Protein AF-A0A3L8PUT0-F1 (afdb_monomer_lite)

Sequence (321 aa):
MKLLPPVIPIFDKPEYILEGNPVVNQYITNVSLSSVEDASLLLEHAADWLCEEKHCENNYKAYRSEITTFFHWCFDIAKLSPIQMTRKDMAKYINYCQNPPEALIGYFNVAQFTGKDELRQPNPNWRPFIGKKANGSPIPYTLSDNALKTKIAILSAFYNYLITEEYCERNVAQIWLNHSRFGKNKSYKMESSDEKLPIFTELQWSYVISTVQKLANENPNIYQRHQFLIQLLYSCYLRISEVSARAGYSPVMGQFRQNQQTGIWLFYIPKSKGGKKRSVTVSKSLLNALKSYRKFLKLRISVIPDSGFGIIRTVVIPDFS

InterPro domains:
  IPR002104 Integrase, catalytic domain [PS51898] (196-321)
  IPR010998 Integrase/recombinase, N-terminal [G3DSA:1.10.150.130] (26-180)
  IPR011010 DNA breaking-rejoining enzyme, catalytic core [SSF56349] (46-298)
  IPR013762 Integrase-like, catalytic domain superfamily [G3DSA:1.10.443.10] (202-306)

Secondary structure (DSSP, 8-state):
-PPPPSS------GGGTTT--HHHHHHHHHHHHHT-TTHHHHHHHHHHHHHHGGG-HHHHHHHHHHHHHHHHIIIIII---GGG--HHHHHHHHHHHHS--GGGEESS---SEESSGGG-EE-TT--SEE--EETTEE------HHHHHHHHHHHHHHHHHHHHTTS-S--HHHHHHHHSTTGGGGS----------S---HHHHHHHHHHHHHHHHH-HHHHHHHHHHHHHHHHHT--GGGSS-BTTB--BGGGEEE-TTT--EEEEES--GGG--EEEE--HHHHHHHHHHHHHTT----SS--TT-BS----------

Organism: NCBI:txid2338552

Radius of gyration: 24.94 Å; chains: 1; bounding box: 59×53×62 Å

Structure (mmCIF, N/CA/C/O backbone):
data_AF-A0A3L8PUT0-F1
#
_entry.id   AF-A0A3L8PUT0-F1
#
loop_
_atom_site.group_PDB
_atom_site.id
_atom_site.type_symbol
_atom_site.label_atom_id
_atom_site.label_alt_id
_atom_site.label_comp_id
_atom_site.label_asym_id
_atom_site.label_entity_id
_atom_site.label_seq_id
_atom_site.pdbx_PDB_ins_code
_atom_site.Cartn_x
_atom_site.Cartn_y
_atom_site.Cartn_z
_atom_site.occupancy
_atom_site.B_iso_or_equiv
_atom_site.auth_seq_id
_atom_site.auth_comp_id
_atom_site.auth_asym_id
_atom_site.auth_atom_id
_atom_site.pdbx_PDB_model_num
ATOM 1 N N . MET A 1 1 ? -18.846 -26.049 6.482 1.00 48.84 1 MET A N 1
ATOM 2 C CA . MET A 1 1 ? -18.765 -24.576 6.612 1.00 48.84 1 MET A CA 1
ATOM 3 C C . MET A 1 1 ? -17.621 -24.077 5.747 1.00 48.84 1 MET A C 1
ATOM 5 O O . MET A 1 1 ? -16.546 -24.656 5.831 1.00 48.84 1 MET A O 1
ATOM 9 N N . LYS A 1 2 ? -17.833 -23.063 4.896 1.00 59.41 2 LYS A N 1
ATOM 10 C CA . LYS A 1 2 ? -16.712 -22.390 4.218 1.00 59.41 2 LYS A CA 1
ATOM 11 C C . LYS A 1 2 ? -15.876 -21.686 5.294 1.00 59.41 2 LYS A C 1
ATOM 13 O O . LYS A 1 2 ? -16.437 -20.948 6.097 1.00 59.41 2 LYS A O 1
ATOM 18 N N . LEU A 1 3 ? -14.577 -21.972 5.350 1.00 83.69 3 LEU A N 1
ATOM 19 C CA . LEU A 1 3 ? -13.669 -21.370 6.328 1.00 83.69 3 LEU A CA 1
ATOM 20 C C . LEU A 1 3 ? -13.505 -19.881 5.986 1.00 83.69 3 LEU A C 1
ATOM 22 O O . LEU A 1 3 ? -13.119 -19.569 4.866 1.00 83.69 3 LEU A O 1
ATOM 26 N N . LEU A 1 4 ? -13.814 -18.965 6.901 1.00 88.75 4 LEU A N 1
ATOM 27 C CA . LEU A 1 4 ? -13.535 -17.541 6.694 1.00 88.75 4 LEU A CA 1
ATOM 28 C C . LEU A 1 4 ? -12.074 -17.227 7.062 1.00 88.75 4 LEU A C 1
ATOM 30 O O . LEU A 1 4 ? -11.490 -17.930 7.892 1.00 88.75 4 LEU A O 1
ATOM 34 N N . PRO A 1 5 ? -11.453 -16.202 6.449 1.00 92.88 5 PRO A N 1
ATOM 35 C CA . PRO A 1 5 ? -10.147 -15.727 6.891 1.00 92.88 5 PRO A CA 1
ATOM 36 C C . PRO A 1 5 ? -10.207 -15.153 8.314 1.00 92.88 5 PRO A C 1
ATOM 38 O O . PRO A 1 5 ? -11.274 -14.733 8.759 1.00 92.88 5 PRO A O 1
ATOM 41 N N . PRO A 1 6 ? -9.060 -15.054 9.013 1.00 92.81 6 PRO A N 1
ATOM 42 C CA . PRO A 1 6 ? -9.006 -14.443 10.342 1.00 92.81 6 PRO A CA 1
ATOM 43 C C . PRO A 1 6 ? -9.317 -12.940 10.327 1.00 92.81 6 PRO A C 1
ATOM 45 O O . PRO A 1 6 ? -9.605 -12.368 11.371 1.00 92.81 6 PRO A O 1
ATOM 48 N N . VAL A 1 7 ? -9.251 -12.305 9.152 1.00 94.31 7 VAL A N 1
ATOM 49 C CA . VAL A 1 7 ? -9.692 -10.928 8.911 1.00 94.31 7 VAL A CA 1
ATOM 50 C C . VAL A 1 7 ? -10.530 -10.921 7.652 1.00 94.31 7 VAL A C 1
ATOM 52 O O . VAL A 1 7 ? -10.067 -11.388 6.607 1.00 94.31 7 VAL A O 1
ATOM 55 N N . ILE A 1 8 ? -11.740 -10.375 7.743 1.00 95.25 8 ILE A N 1
ATOM 56 C CA . ILE A 1 8 ? -12.606 -10.208 6.582 1.00 95.25 8 ILE A CA 1
ATOM 57 C C . ILE A 1 8 ? -12.002 -9.119 5.679 1.00 95.25 8 ILE A C 1
ATOM 59 O O . ILE A 1 8 ? -11.818 -7.986 6.123 1.00 95.25 8 ILE A O 1
ATOM 63 N N . PRO A 1 9 ? -11.640 -9.434 4.423 1.00 95.25 9 PRO A N 1
ATOM 64 C CA . PRO A 1 9 ? -11.271 -8.416 3.455 1.00 95.25 9 PRO A CA 1
ATOM 65 C C . PRO A 1 9 ? -12.495 -7.560 3.130 1.00 95.25 9 PRO A C 1
ATOM 67 O O . PRO A 1 9 ? -13.600 -8.087 3.042 1.00 95.25 9 PRO A O 1
ATOM 70 N N . ILE A 1 10 ? -12.295 -6.260 2.928 1.00 94.50 10 ILE A N 1
ATOM 71 C CA . ILE A 1 10 ? -13.407 -5.306 2.857 1.00 94.50 10 ILE A CA 1
ATOM 72 C C . ILE A 1 10 ? -13.699 -4.885 1.411 1.00 94.50 10 ILE A C 1
ATOM 74 O O . ILE A 1 10 ? -14.813 -5.060 0.933 1.00 94.50 10 ILE A O 1
ATOM 78 N N . PHE A 1 11 ? -12.698 -4.400 0.671 1.00 94.94 11 PHE A N 1
ATOM 79 C CA . PHE A 1 11 ? -12.909 -3.883 -0.690 1.00 94.94 11 PHE A CA 1
ATOM 80 C C . PHE A 1 11 ? -12.411 -4.859 -1.753 1.00 94.94 11 PHE A C 1
ATOM 82 O O . PHE A 1 11 ? -11.296 -5.378 -1.653 1.00 94.94 11 PHE A O 1
ATOM 89 N N . ASP A 1 12 ? -13.201 -5.087 -2.801 1.00 92.44 12 ASP A N 1
ATOM 90 C CA . ASP A 1 12 ? -12.865 -6.010 -3.888 1.00 92.44 12 ASP A CA 1
ATOM 91 C C . ASP A 1 12 ? -11.963 -5.349 -4.960 1.00 92.44 12 ASP A C 1
ATOM 93 O O . ASP A 1 12 ? -11.285 -4.342 -4.723 1.00 92.44 12 ASP A O 1
ATOM 97 N N . LYS A 1 13 ? -11.809 -5.971 -6.131 1.00 90.69 13 LYS A N 1
ATOM 98 C CA . LYS A 1 13 ? -11.139 -5.389 -7.305 1.00 90.69 13 LYS A CA 1
ATOM 99 C C . LYS A 1 13 ? -11.889 -4.141 -7.796 1.00 90.69 13 LYS A C 1
ATOM 101 O O . LYS A 1 13 ? -13.084 -4.038 -7.542 1.00 90.69 13 LYS A O 1
ATOM 106 N N . PRO A 1 14 ? -11.224 -3.241 -8.548 1.00 90.75 14 PRO A N 1
ATOM 107 C CA . PRO A 1 14 ? -11.855 -2.007 -9.019 1.00 90.75 14 PRO A CA 1
ATOM 108 C C . PRO A 1 14 ? -13.144 -2.230 -9.820 1.00 90.75 14 PRO A C 1
ATOM 110 O O . PRO A 1 14 ? -14.049 -1.411 -9.750 1.00 90.75 14 PRO A O 1
ATOM 113 N N . GLU A 1 15 ? -13.233 -3.341 -10.558 1.00 89.62 15 GLU A N 1
ATOM 114 C CA . GLU A 1 15 ? -14.423 -3.731 -11.331 1.00 89.62 15 GLU A CA 1
ATOM 115 C C . GLU A 1 15 ? -15.660 -3.973 -10.454 1.00 89.62 15 GLU A C 1
ATOM 117 O O . GLU A 1 15 ? -16.775 -3.769 -10.909 1.00 89.62 15 GLU A O 1
ATOM 122 N N . TYR A 1 16 ? -15.455 -4.387 -9.202 1.00 90.25 16 TYR A N 1
ATOM 123 C CA . TYR A 1 16 ? -16.493 -4.918 -8.319 1.00 90.25 16 TYR A CA 1
ATOM 124 C C . TYR A 1 16 ? -16.697 -4.079 -7.056 1.00 90.25 16 TYR A C 1
ATOM 126 O O . TYR A 1 16 ? -17.448 -4.475 -6.169 1.00 90.25 16 TYR A O 1
ATOM 134 N N . ILE A 1 17 ? -15.998 -2.947 -6.929 1.00 90.19 17 ILE A N 1
ATOM 135 C CA . ILE A 1 17 ? -15.985 -2.180 -5.681 1.00 90.19 17 ILE A CA 1
ATOM 136 C C . ILE A 1 17 ? -17.373 -1.642 -5.306 1.00 90.19 17 ILE A C 1
ATOM 138 O O . ILE A 1 17 ? -17.727 -1.683 -4.134 1.00 90.19 17 ILE A O 1
ATOM 142 N N . LEU A 1 18 ? -18.167 -1.221 -6.296 1.00 87.88 18 LEU A N 1
ATOM 143 C CA . LEU A 1 18 ? -19.520 -0.689 -6.089 1.00 87.88 18 LEU A CA 1
ATOM 144 C C . LEU A 1 18 ? -20.602 -1.778 -6.011 1.00 87.88 18 LEU A C 1
ATOM 146 O O . LEU A 1 18 ? -21.681 -1.527 -5.493 1.00 87.88 18 LEU A O 1
ATOM 150 N N . GLU A 1 19 ? -20.331 -2.990 -6.507 1.00 86.62 19 GLU A N 1
ATOM 151 C CA . GLU A 1 19 ? -21.263 -4.124 -6.381 1.00 86.62 19 GLU A CA 1
ATOM 152 C C . GLU A 1 19 ? -21.336 -4.644 -4.938 1.00 86.62 19 GLU A C 1
ATOM 154 O O . GLU A 1 19 ? -22.314 -5.272 -4.533 1.00 86.62 19 GLU A O 1
ATOM 159 N N . GLY A 1 20 ? -20.274 -4.408 -4.163 1.00 81.44 20 GLY A N 1
ATOM 160 C CA . GLY A 1 20 ? -20.110 -4.964 -2.832 1.00 81.44 20 GLY A CA 1
ATOM 161 C C . GLY A 1 20 ? -19.899 -6.481 -2.839 1.00 81.44 20 GLY A C 1
ATOM 162 O O . GLY A 1 20 ? -19.710 -7.140 -3.869 1.00 81.44 20 GLY A O 1
ATOM 163 N N . ASN A 1 21 ? -19.883 -7.054 -1.639 1.00 91.00 21 ASN A N 1
ATOM 164 C CA . ASN A 1 21 ? -19.799 -8.494 -1.443 1.00 91.00 21 ASN A CA 1
ATOM 165 C C . ASN A 1 21 ? -20.777 -8.897 -0.333 1.00 91.00 21 ASN A C 1
ATOM 167 O O . ASN A 1 21 ? -20.654 -8.362 0.767 1.00 91.00 21 ASN A O 1
ATOM 171 N N . PRO A 1 22 ? -21.695 -9.859 -0.547 1.00 90.75 22 PRO A N 1
ATOM 172 C CA . PRO A 1 22 ? -22.709 -10.206 0.452 1.00 90.75 22 PRO A CA 1
ATOM 173 C C . PRO A 1 22 ? -22.136 -10.582 1.826 1.00 90.75 22 PRO A C 1
ATOM 175 O O . PRO A 1 22 ? -22.707 -10.220 2.851 1.00 90.75 22 PRO A O 1
ATOM 178 N N . VAL A 1 23 ? -20.982 -11.261 1.858 1.00 92.50 23 VAL A N 1
ATOM 179 C CA . VAL A 1 23 ? -20.315 -11.651 3.111 1.00 92.50 23 VAL A CA 1
ATOM 180 C C . VAL A 1 23 ? -19.761 -10.425 3.836 1.00 92.50 23 VAL A C 1
ATOM 182 O O . VAL A 1 23 ? -19.874 -10.328 5.056 1.00 92.50 23 VAL A O 1
ATOM 185 N N . VAL A 1 24 ? -19.185 -9.480 3.091 1.00 94.38 24 VAL A N 1
ATOM 186 C CA . VAL A 1 24 ? -18.666 -8.224 3.650 1.00 94.38 24 VAL A CA 1
ATOM 187 C C . VAL A 1 24 ? -19.809 -7.343 4.132 1.00 94.38 24 VAL A C 1
ATOM 189 O O . VAL A 1 24 ? -19.742 -6.842 5.248 1.00 94.38 24 VAL A O 1
ATOM 192 N N . ASN A 1 25 ? -20.874 -7.211 3.342 1.00 93.00 25 ASN A N 1
ATOM 193 C CA . ASN A 1 25 ? -22.042 -6.409 3.693 1.00 93.00 25 ASN A CA 1
ATOM 194 C C . ASN A 1 25 ? -22.668 -6.926 4.992 1.00 93.00 25 ASN A C 1
ATOM 196 O O . ASN A 1 25 ? -22.854 -6.155 5.924 1.00 93.00 25 ASN A O 1
ATOM 200 N N . GLN A 1 26 ? -22.888 -8.242 5.109 1.00 93.44 26 GLN A N 1
ATOM 201 C CA . GLN A 1 26 ? -23.406 -8.843 6.340 1.00 93.44 26 GLN A CA 1
ATOM 202 C C . GLN A 1 26 ? -22.471 -8.613 7.539 1.00 93.44 26 GLN A C 1
ATOM 204 O O . GLN A 1 26 ? -22.935 -8.314 8.639 1.00 93.44 26 GLN A O 1
ATOM 209 N N . TYR A 1 27 ? -21.156 -8.738 7.338 1.00 95.50 27 TYR A N 1
ATOM 210 C CA . TYR A 1 27 ? -20.165 -8.443 8.373 1.00 95.50 27 TYR A CA 1
ATOM 211 C C . TYR A 1 27 ? -20.245 -6.977 8.835 1.00 95.50 27 TYR A C 1
ATOM 213 O O . TYR A 1 27 ? -20.340 -6.730 10.037 1.00 95.50 27 TYR A O 1
ATOM 221 N N . ILE A 1 28 ? -20.283 -6.016 7.909 1.00 95.31 28 ILE A N 1
ATOM 222 C CA . ILE A 1 28 ? -20.342 -4.583 8.227 1.00 95.31 28 ILE A CA 1
ATOM 223 C C . ILE A 1 28 ? -21.673 -4.205 8.882 1.00 95.31 28 ILE A C 1
ATOM 225 O O . ILE A 1 28 ? -21.666 -3.476 9.871 1.00 95.31 28 ILE A O 1
ATOM 229 N N . THR A 1 29 ? -22.800 -4.765 8.431 1.00 92.50 29 THR A N 1
ATOM 230 C CA . THR A 1 29 ? -24.097 -4.585 9.101 1.00 92.50 29 THR A CA 1
ATOM 231 C C . THR A 1 29 ? -24.036 -5.051 10.554 1.00 92.50 29 THR A C 1
ATOM 233 O O . THR A 1 29 ? -24.477 -4.336 11.450 1.00 92.50 29 THR A O 1
ATOM 236 N N . ASN A 1 30 ? -23.425 -6.208 10.826 1.00 94.69 30 ASN A N 1
ATOM 237 C CA . ASN A 1 30 ? -23.261 -6.687 12.198 1.00 94.69 30 ASN A CA 1
ATOM 238 C C . ASN A 1 30 ? -22.362 -5.764 13.035 1.00 94.69 30 ASN A C 1
ATOM 240 O O . ASN A 1 30 ? -22.647 -5.541 14.211 1.00 94.69 30 ASN A O 1
ATOM 244 N N . VAL A 1 31 ? -21.288 -5.215 12.459 1.00 96.31 31 VAL A N 1
ATOM 245 C CA . VAL A 1 31 ? -20.422 -4.235 13.141 1.00 96.31 31 VAL A CA 1
ATOM 246 C C . VAL A 1 31 ? -21.206 -2.967 13.488 1.00 96.31 31 VAL A C 1
ATOM 248 O O . VAL A 1 31 ? -21.138 -2.523 14.637 1.00 96.31 31 VAL A O 1
ATOM 251 N N . SER A 1 32 ? -21.980 -2.444 12.532 1.00 93.06 32 SER A N 1
ATOM 252 C CA . SER A 1 32 ? -22.827 -1.253 12.686 1.00 93.06 32 SER A CA 1
ATOM 253 C C . SER A 1 32 ? -23.870 -1.422 13.786 1.00 93.06 32 SER A C 1
ATOM 255 O O . SER A 1 32 ? -24.007 -0.560 14.646 1.00 93.06 32 SER A O 1
ATOM 257 N N . LEU A 1 33 ? -24.515 -2.588 13.855 1.00 90.00 33 LEU A N 1
ATOM 258 C CA . LEU A 1 33 ? -25.510 -2.876 14.889 1.00 90.00 33 LEU A CA 1
ATOM 259 C C . LEU A 1 33 ? -24.920 -3.108 16.287 1.00 90.00 33 LEU A C 1
ATOM 261 O O . LEU A 1 33 ? -25.643 -2.991 17.273 1.00 90.00 33 LEU A O 1
ATOM 265 N N . SER A 1 34 ? -23.645 -3.496 16.392 1.00 92.69 34 SER A N 1
ATOM 266 C CA . SER A 1 34 ? -23.085 -4.006 17.654 1.00 92.69 34 SER A CA 1
ATOM 267 C C . SER A 1 34 ? -22.033 -3.122 18.309 1.00 92.69 34 SER A C 1
ATOM 269 O O . SER A 1 34 ? -21.873 -3.191 19.526 1.00 92.69 34 SER A O 1
ATOM 271 N N . SER A 1 35 ? -21.257 -2.361 17.535 1.00 93.25 35 SER A N 1
ATOM 272 C CA . SER A 1 35 ? -20.040 -1.736 18.068 1.00 93.25 35 SER A CA 1
ATOM 273 C C . SER A 1 35 ? -19.657 -0.402 17.449 1.00 93.25 35 SER A C 1
ATOM 275 O O . SER A 1 35 ? -19.179 0.463 18.174 1.00 93.25 35 SER A O 1
ATOM 277 N N . VAL A 1 36 ? -19.835 -0.221 16.141 1.00 95.75 36 VAL A N 1
ATOM 278 C CA . VAL A 1 36 ? -19.417 1.001 15.442 1.00 95.75 36 VAL A CA 1
ATOM 279 C C . VAL A 1 36 ? -20.547 1.428 14.520 1.00 95.75 36 VAL A C 1
ATOM 281 O O . VAL A 1 36 ? -20.578 1.017 13.366 1.00 95.75 36 VAL A O 1
ATOM 284 N N . GLU A 1 37 ? -21.487 2.207 15.056 1.00 93.56 37 GLU A N 1
ATOM 285 C CA . GLU A 1 37 ? -22.756 2.595 14.414 1.00 93.56 37 GLU A CA 1
ATOM 286 C C . GLU A 1 37 ? -22.579 3.063 12.963 1.00 93.56 37 GLU A C 1
ATOM 288 O O . GLU A 1 37 ? -23.296 2.630 12.061 1.00 93.56 37 GLU A O 1
ATOM 293 N N . ASP A 1 38 ? -21.543 3.858 12.723 1.00 93.62 38 ASP A N 1
ATOM 294 C CA . ASP A 1 38 ? -21.245 4.508 11.457 1.00 93.62 38 ASP A CA 1
ATOM 295 C C . ASP A 1 38 ? -20.385 3.666 10.490 1.00 93.62 38 ASP A C 1
ATOM 297 O O . ASP A 1 38 ? -19.967 4.155 9.438 1.00 93.62 38 ASP A O 1
ATOM 301 N N . ALA A 1 39 ? -20.129 2.388 10.802 1.00 95.12 39 ALA A N 1
ATOM 302 C CA . ALA A 1 39 ? -19.281 1.506 9.993 1.00 95.12 39 ALA A CA 1
ATOM 303 C C . ALA A 1 39 ? -19.778 1.329 8.549 1.00 95.12 39 ALA A C 1
ATOM 305 O O . ALA A 1 39 ? -18.960 1.258 7.631 1.00 95.12 39 ALA A O 1
ATOM 306 N N . SER A 1 40 ? -21.098 1.272 8.339 1.00 92.75 40 SER A N 1
ATOM 307 C CA . SER A 1 40 ? -21.695 1.143 7.002 1.00 92.75 40 SER A CA 1
ATOM 308 C C . SER A 1 40 ? -21.433 2.384 6.146 1.00 92.75 40 SER A C 1
ATOM 310 O O . SER A 1 40 ? -20.982 2.264 5.014 1.00 92.75 40 SER A O 1
ATOM 312 N N . LEU A 1 41 ? -21.617 3.577 6.711 1.00 92.00 41 LEU A N 1
ATOM 313 C CA . LEU A 1 41 ? -21.405 4.836 5.996 1.00 92.00 41 LEU A CA 1
ATOM 314 C C . LEU A 1 41 ? -19.912 5.102 5.734 1.00 92.00 41 LEU A C 1
ATOM 316 O O . LEU A 1 41 ? -19.518 5.545 4.659 1.00 92.00 41 LEU A O 1
ATOM 320 N N . LEU A 1 42 ? -19.043 4.734 6.679 1.00 95.69 42 LEU A N 1
ATOM 321 C CA . LEU A 1 42 ? -17.591 4.744 6.474 1.00 95.69 42 LEU A CA 1
ATOM 322 C C . LEU A 1 42 ? -17.139 3.813 5.347 1.00 95.69 42 LEU A C 1
ATOM 324 O O . LEU A 1 42 ? -16.170 4.121 4.647 1.00 95.69 42 LEU A O 1
ATOM 328 N N . LEU A 1 43 ? -17.804 2.665 5.193 1.00 94.88 43 LEU A N 1
ATOM 329 C CA . LEU A 1 43 ? -17.545 1.747 4.092 1.00 94.88 43 LEU A CA 1
ATOM 330 C C . LEU A 1 43 ? -17.898 2.387 2.749 1.00 94.88 43 LEU A C 1
ATOM 332 O O . LEU A 1 43 ? -17.093 2.283 1.826 1.00 94.88 43 LEU A O 1
ATOM 336 N N . GLU A 1 44 ? -19.053 3.048 2.657 1.00 93.50 44 GLU A N 1
ATOM 337 C CA . GLU A 1 44 ? -19.504 3.758 1.453 1.00 93.50 44 GLU A CA 1
ATOM 338 C C . GLU A 1 44 ? -18.500 4.842 1.050 1.00 93.50 44 GLU A C 1
ATOM 340 O O . GLU A 1 44 ? -17.933 4.772 -0.039 1.00 93.50 44 GLU A O 1
ATOM 345 N N . HIS A 1 45 ? -18.139 5.735 1.977 1.00 95.69 45 HIS A N 1
ATOM 346 C CA . HIS A 1 45 ? -17.113 6.756 1.742 1.00 95.69 45 HIS A CA 1
ATOM 347 C C . HIS A 1 45 ? -15.775 6.168 1.274 1.00 95.69 45 HIS A C 1
ATOM 349 O O . HIS A 1 45 ? -15.125 6.685 0.366 1.00 95.69 45 HIS A O 1
ATOM 355 N N . ALA A 1 46 ? -15.327 5.072 1.889 1.00 96.75 46 ALA A N 1
ATOM 356 C CA . ALA A 1 46 ? -14.092 4.420 1.476 1.00 96.75 46 ALA A CA 1
ATOM 357 C C . ALA A 1 46 ? -14.205 3.751 0.098 1.00 96.75 46 ALA A C 1
ATOM 359 O O . ALA A 1 46 ? -13.225 3.750 -0.651 1.00 96.75 46 ALA A O 1
ATOM 360 N N . ALA A 1 47 ? -15.364 3.185 -0.244 1.00 95.88 47 ALA A N 1
ATOM 361 C CA . ALA A 1 47 ? -15.614 2.589 -1.550 1.00 95.88 47 ALA A CA 1
ATOM 362 C C . ALA A 1 47 ? -15.621 3.653 -2.655 1.00 95.88 47 ALA A C 1
ATOM 364 O O . ALA A 1 47 ? -14.959 3.458 -3.679 1.00 95.88 47 ALA A O 1
ATOM 365 N N . ASP A 1 48 ? -16.273 4.791 -2.418 1.00 94.12 48 ASP A N 1
ATOM 366 C CA . ASP A 1 48 ? -16.301 5.926 -3.341 1.00 94.12 48 ASP A CA 1
ATOM 367 C C . ASP A 1 48 ? -14.897 6.487 -3.568 1.00 94.12 48 ASP A C 1
ATOM 369 O O . ASP A 1 48 ? -14.428 6.550 -4.708 1.00 94.12 48 ASP A O 1
ATOM 373 N N . TRP A 1 49 ? -14.157 6.756 -2.488 1.00 95.31 49 TRP A N 1
ATOM 374 C CA . TRP A 1 49 ? -12.778 7.238 -2.575 1.00 95.31 49 TRP A CA 1
ATOM 375 C C . TRP A 1 49 ? -11.849 6.270 -3.326 1.00 95.31 49 TRP A C 1
ATOM 377 O O . TRP A 1 49 ? -11.031 6.665 -4.158 1.00 95.31 49 TRP A O 1
ATOM 387 N N . LEU A 1 50 ? -11.972 4.963 -3.078 1.00 95.44 50 LEU A N 1
ATOM 388 C CA . LEU A 1 50 ? -11.196 3.955 -3.802 1.00 95.44 50 LEU A CA 1
ATOM 389 C C . LEU A 1 50 ? -11.619 3.837 -5.276 1.00 95.44 50 LEU A C 1
ATOM 391 O O . LEU A 1 50 ? -10.779 3.517 -6.123 1.00 95.44 50 LEU A O 1
ATOM 395 N N . CYS A 1 51 ? -12.888 4.094 -5.606 1.00 92.88 51 CYS A N 1
ATOM 396 C CA . CYS A 1 51 ? -13.391 4.081 -6.979 1.00 92.88 51 CYS A CA 1
ATOM 397 C C . CYS A 1 51 ? -12.718 5.165 -7.838 1.00 92.88 51 CYS A C 1
ATOM 399 O O . CYS A 1 51 ? -12.398 4.909 -9.004 1.00 92.88 51 CYS A O 1
ATOM 401 N N . GLU A 1 52 ? -12.403 6.330 -7.263 1.00 90.00 52 GLU A N 1
ATOM 402 C CA . GLU A 1 52 ? -11.656 7.403 -7.940 1.00 90.00 52 GLU A CA 1
ATOM 403 C C . GLU A 1 52 ? -10.257 6.944 -8.396 1.00 90.00 52 GLU A C 1
ATOM 405 O O . GLU A 1 52 ? -9.765 7.323 -9.463 1.00 90.00 52 GLU A O 1
ATOM 410 N N . GLU A 1 53 ? -9.635 6.032 -7.645 1.00 88.38 53 GLU A N 1
ATOM 411 C CA . GLU A 1 53 ? -8.287 5.517 -7.907 1.00 88.38 53 GLU A CA 1
ATOM 412 C C . GLU A 1 53 ? -8.262 4.291 -8.838 1.00 88.38 53 GLU A C 1
ATOM 414 O O . GLU A 1 53 ? -7.188 3.748 -9.126 1.00 88.38 53 GLU A O 1
ATOM 419 N N . LYS A 1 54 ? -9.412 3.860 -9.384 1.00 85.75 54 LYS A N 1
ATOM 420 C CA . LYS A 1 54 ? -9.522 2.655 -10.237 1.00 85.75 54 LYS A CA 1
ATOM 421 C C . LYS A 1 54 ? -8.594 2.657 -11.455 1.00 85.75 54 LYS A C 1
ATOM 423 O O . LYS A 1 54 ? -8.202 1.602 -11.951 1.00 85.75 54 LYS A O 1
ATOM 428 N N . HIS A 1 55 ? -8.218 3.840 -11.941 1.00 80.69 55 HIS A N 1
ATOM 429 C CA . HIS A 1 55 ? -7.344 4.007 -13.104 1.00 80.69 55 HIS A CA 1
ATOM 430 C C . HIS A 1 55 ? -5.845 3.921 -12.770 1.00 80.69 55 HIS A C 1
ATOM 432 O O . HIS A 1 55 ? -5.017 3.796 -13.679 1.00 80.69 55 HIS A O 1
ATOM 438 N N . CYS A 1 56 ? -5.479 3.956 -11.486 1.00 85.06 56 CYS A N 1
ATOM 439 C CA . CYS A 1 56 ? -4.112 3.793 -11.013 1.00 85.06 56 CYS A CA 1
ATOM 440 C C . CYS A 1 56 ? -3.995 2.509 -10.183 1.00 85.06 56 CYS A C 1
ATOM 442 O O . CYS A 1 56 ? -4.007 2.529 -8.957 1.00 85.06 56 CYS A O 1
ATOM 444 N N . GLU A 1 57 ? -3.826 1.371 -10.864 1.00 83.81 57 GLU A N 1
ATOM 445 C CA . GLU A 1 57 ? -3.844 0.030 -10.252 1.00 83.81 57 GLU A CA 1
ATOM 446 C C . GLU A 1 57 ? -2.931 -0.109 -9.017 1.00 83.81 57 GLU A C 1
ATOM 448 O O . GLU A 1 57 ? -3.292 -0.759 -8.036 1.00 83.81 57 GLU A O 1
ATOM 453 N N . ASN A 1 58 ? -1.751 0.520 -9.038 1.00 83.50 58 ASN A N 1
ATOM 454 C CA . ASN A 1 58 ? -0.823 0.482 -7.907 1.00 83.50 58 ASN A CA 1
ATOM 455 C C . ASN A 1 58 ? -1.319 1.302 -6.708 1.00 83.50 58 ASN A C 1
ATOM 457 O O . ASN A 1 58 ? -1.168 0.840 -5.577 1.00 83.50 58 ASN A O 1
ATOM 461 N N . ASN A 1 59 ? -1.904 2.483 -6.944 1.00 88.00 59 ASN A N 1
ATOM 462 C CA . ASN A 1 59 ? -2.499 3.288 -5.876 1.00 88.00 59 ASN A CA 1
ATOM 463 C C . ASN A 1 59 ? -3.692 2.547 -5.284 1.00 88.00 59 ASN A C 1
ATOM 465 O O . ASN A 1 59 ? -3.710 2.319 -4.081 1.00 88.00 59 ASN A O 1
ATOM 469 N N . TYR A 1 60 ? -4.608 2.072 -6.136 1.00 93.62 60 TYR A N 1
ATOM 470 C CA . TYR A 1 60 ? -5.781 1.317 -5.710 1.00 93.62 60 TYR A CA 1
ATOM 471 C C . TYR A 1 60 ? -5.397 0.148 -4.804 1.00 93.62 60 TYR A C 1
ATOM 473 O O . TYR A 1 60 ? -5.914 0.029 -3.700 1.00 93.62 60 TYR A O 1
ATOM 481 N N . LYS A 1 61 ? -4.442 -0.699 -5.224 1.00 92.44 61 LYS A N 1
ATOM 482 C CA . LYS A 1 61 ? -3.988 -1.846 -4.418 1.00 92.44 61 LYS A CA 1
ATOM 483 C C . LYS A 1 61 ? -3.420 -1.419 -3.065 1.00 92.44 61 LYS A C 1
ATOM 485 O O . LYS A 1 61 ? -3.724 -2.061 -2.060 1.00 92.44 61 LYS A O 1
ATOM 490 N N . ALA A 1 62 ? -2.601 -0.368 -3.035 1.00 92.88 62 ALA A N 1
ATOM 491 C CA . ALA A 1 62 ? -2.004 0.130 -1.801 1.00 92.88 62 ALA A CA 1
ATOM 492 C C . ALA A 1 62 ? -3.065 0.718 -0.859 1.00 92.88 62 ALA A C 1
ATOM 494 O O . ALA A 1 62 ? -3.103 0.348 0.313 1.00 92.88 62 ALA A O 1
ATOM 495 N N . TYR A 1 63 ? -3.949 1.573 -1.379 1.00 96.00 63 TYR A N 1
ATOM 496 C CA . TYR A 1 63 ? -5.000 2.231 -0.605 1.00 96.00 63 TYR A CA 1
ATOM 497 C C . TYR A 1 63 ? -5.986 1.204 -0.071 1.00 96.00 63 TYR A C 1
ATOM 499 O O . TYR A 1 63 ? -6.180 1.113 1.136 1.00 96.00 63 TYR A O 1
ATOM 507 N N . ARG A 1 64 ? -6.494 0.325 -0.939 1.00 95.94 64 ARG A N 1
ATOM 508 C CA . ARG A 1 64 ? -7.361 -0.792 -0.560 1.00 95.94 64 ARG A CA 1
ATOM 509 C C . ARG A 1 64 ? -6.761 -1.631 0.562 1.00 95.94 64 ARG A C 1
ATOM 511 O O . ARG A 1 64 ? -7.456 -1.951 1.524 1.00 95.94 64 ARG A O 1
ATOM 518 N N . SER A 1 65 ? -5.495 -2.033 0.432 1.00 94.50 65 SER A N 1
ATOM 519 C CA . SER A 1 65 ? -4.842 -2.872 1.441 1.00 94.50 65 SER A CA 1
ATOM 520 C C . SER A 1 65 ? -4.728 -2.155 2.784 1.00 94.50 65 SER A C 1
ATOM 522 O O . SER A 1 65 ? -4.923 -2.781 3.827 1.00 94.50 65 SER A O 1
ATOM 524 N N . GLU A 1 66 ? -4.414 -0.860 2.766 1.00 96.88 66 GLU A N 1
ATOM 525 C CA . GLU A 1 66 ? -4.265 -0.077 3.988 1.00 96.88 66 GLU A CA 1
ATOM 526 C C . GLU A 1 66 ? -5.607 0.205 4.656 1.00 96.88 66 GLU A C 1
ATOM 528 O O . GLU A 1 66 ? -5.743 -0.089 5.839 1.00 96.88 66 GLU A O 1
ATOM 533 N N . ILE A 1 67 ? -6.613 0.676 3.912 1.00 97.62 67 ILE A N 1
ATOM 534 C CA . ILE A 1 67 ? -7.945 0.944 4.471 1.00 97.62 67 ILE A CA 1
ATOM 535 C C . ILE A 1 67 ? -8.575 -0.343 5.002 1.00 97.62 67 ILE A C 1
ATOM 537 O O . ILE A 1 67 ? -9.128 -0.332 6.094 1.00 97.62 67 ILE A O 1
ATOM 541 N N . THR A 1 68 ? -8.401 -1.482 4.319 1.00 97.00 68 THR A N 1
ATOM 542 C CA . THR A 1 68 ? -8.862 -2.782 4.846 1.00 97.00 68 THR A CA 1
ATOM 543 C C . THR A 1 68 ? -8.214 -3.106 6.198 1.00 97.00 68 THR A C 1
ATOM 545 O O . THR A 1 68 ? -8.895 -3.523 7.131 1.00 97.00 68 THR A O 1
ATOM 548 N N . THR A 1 69 ? -6.898 -2.906 6.326 1.00 97.44 69 THR A N 1
ATOM 549 C CA . THR A 1 69 ? -6.165 -3.182 7.577 1.00 97.44 69 THR A CA 1
ATOM 550 C C . THR A 1 69 ? -6.584 -2.228 8.696 1.00 97.44 69 THR A C 1
ATOM 552 O O . THR A 1 69 ? -6.742 -2.643 9.844 1.00 97.44 69 THR A O 1
ATOM 555 N N . PHE A 1 70 ? -6.780 -0.957 8.354 1.00 98.38 70 PHE A N 1
ATOM 556 C CA . PHE A 1 70 ? -7.201 0.086 9.275 1.00 98.38 70 PHE A CA 1
ATOM 557 C C . PHE A 1 70 ? -8.625 -0.140 9.785 1.00 98.38 70 PHE A C 1
ATOM 559 O O . PHE A 1 70 ? -8.841 -0.144 10.994 1.00 98.38 70 PHE A O 1
ATOM 566 N N . PHE A 1 71 ? -9.573 -0.424 8.891 1.00 98.25 71 PHE A N 1
ATOM 567 C CA . PHE A 1 71 ? -10.961 -0.713 9.250 1.00 98.25 71 PHE A CA 1
ATOM 568 C C . PHE A 1 71 ? -11.080 -1.982 10.079 1.00 98.25 71 PHE A C 1
ATOM 570 O O . PHE A 1 71 ? -11.785 -1.969 11.077 1.00 98.25 71 PHE A O 1
ATOM 577 N N . HIS A 1 72 ? -10.324 -3.035 9.762 1.00 97.75 72 HIS A N 1
ATOM 578 C CA . HIS A 1 72 ? -10.250 -4.204 10.636 1.00 97.75 72 HIS A CA 1
ATOM 579 C C . HIS A 1 72 ? -9.817 -3.823 12.062 1.00 97.75 72 HIS A C 1
ATOM 581 O O . HIS A 1 72 ? -10.442 -4.236 13.037 1.00 97.75 72 HIS A O 1
ATOM 587 N N . TRP A 1 73 ? -8.778 -2.995 12.216 1.00 98.31 73 TRP A N 1
ATOM 588 C CA . TRP A 1 73 ? -8.366 -2.555 13.547 1.00 98.31 73 TRP A CA 1
ATOM 589 C C . TRP A 1 73 ? -9.444 -1.711 14.242 1.00 98.31 73 TRP A C 1
ATOM 591 O O . TRP A 1 73 ? -9.748 -1.967 15.404 1.00 98.31 73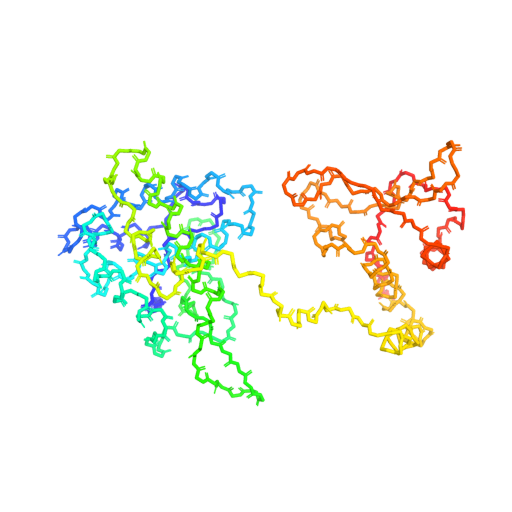 TRP A O 1
ATOM 601 N N . CYS A 1 74 ? -10.054 -0.750 13.548 1.00 98.19 74 CYS A N 1
ATOM 602 C CA . CYS A 1 74 ? -11.125 0.084 14.097 1.00 98.19 74 CYS A CA 1
ATOM 603 C C . CYS A 1 74 ? -12.351 -0.741 14.511 1.00 98.19 74 CYS A C 1
ATOM 605 O O . CYS A 1 74 ? -12.842 -0.599 15.628 1.00 98.19 74 CYS A O 1
ATOM 607 N N . PHE A 1 75 ? -12.817 -1.629 13.637 1.00 97.94 75 PHE A N 1
ATOM 608 C CA . PHE A 1 75 ? -14.081 -2.342 13.783 1.00 97.94 75 PHE A CA 1
ATOM 609 C C . PHE A 1 75 ? -13.966 -3.600 14.634 1.00 97.94 75 PHE A C 1
ATOM 611 O O . PHE A 1 75 ? -14.876 -3.880 15.407 1.00 97.94 75 PHE A O 1
ATOM 618 N N . ASP A 1 76 ? -12.871 -4.357 14.548 1.00 96.69 76 ASP A N 1
ATOM 619 C CA . ASP A 1 76 ? -12.743 -5.637 15.256 1.00 96.69 76 ASP A CA 1
ATOM 620 C C . ASP A 1 76 ? -11.918 -5.543 16.533 1.00 96.69 76 ASP A C 1
ATOM 622 O O . ASP A 1 76 ? -12.223 -6.240 17.500 1.00 96.69 76 ASP A O 1
ATOM 626 N N . ILE A 1 77 ? -10.891 -4.693 16.552 1.00 97.62 77 ILE A N 1
ATOM 627 C CA . ILE A 1 77 ? -9.922 -4.651 17.654 1.00 97.62 77 ILE A CA 1
ATOM 628 C C . ILE A 1 77 ? -10.240 -3.516 18.626 1.00 97.62 77 ILE A C 1
ATOM 630 O O . ILE A 1 77 ? -10.367 -3.742 19.826 1.00 97.62 77 ILE A O 1
ATOM 634 N N . ALA A 1 78 ? -10.353 -2.291 18.117 1.00 97.75 78 ALA A N 1
ATOM 635 C CA . ALA A 1 78 ? -10.577 -1.099 18.925 1.00 97.75 78 ALA A CA 1
ATOM 636 C C . ALA A 1 78 ? -12.059 -0.853 19.229 1.00 97.75 78 ALA A C 1
ATOM 638 O O . ALA A 1 78 ? -12.346 -0.167 20.207 1.00 97.75 78 ALA A O 1
ATOM 639 N N . LYS A 1 79 ? -12.967 -1.399 18.402 1.00 97.81 79 LYS A N 1
ATOM 640 C CA . LYS A 1 79 ? -14.420 -1.160 18.468 1.00 97.81 79 LYS A CA 1
ATOM 641 C C . LYS A 1 79 ? -14.715 0.346 18.538 1.00 97.81 79 LYS A C 1
ATOM 643 O O . LYS A 1 79 ? -15.435 0.816 19.409 1.00 97.81 79 LYS A O 1
ATOM 648 N N . LEU A 1 80 ? -14.061 1.098 17.652 1.00 97.50 80 LEU A N 1
ATOM 649 C CA . LEU A 1 80 ? -13.999 2.556 17.660 1.00 97.50 80 LEU A CA 1
ATOM 650 C C . LEU A 1 80 ? -14.170 3.091 16.242 1.00 97.50 80 LEU A C 1
ATOM 652 O O . LEU A 1 80 ? -13.468 2.653 15.326 1.00 97.50 80 LEU A O 1
ATOM 656 N N . SER A 1 81 ? -15.035 4.091 16.086 1.00 96.88 81 SER A N 1
ATOM 657 C CA . SER A 1 81 ? -15.181 4.779 14.809 1.00 96.88 81 SER A CA 1
ATOM 658 C C . SER A 1 81 ? -13.884 5.515 14.412 1.00 96.88 81 SER A C 1
ATOM 660 O O . SER A 1 81 ? -13.327 6.275 15.218 1.00 96.88 81 SER A O 1
ATOM 662 N N . PRO A 1 82 ? -13.411 5.358 13.159 1.00 96.44 82 PRO A N 1
ATOM 663 C CA . PRO A 1 82 ? -12.360 6.172 12.561 1.00 96.44 82 PRO A CA 1
ATOM 664 C C . PRO A 1 82 ? -12.483 7.683 12.800 1.00 96.44 82 PRO A C 1
ATOM 666 O O . PRO A 1 82 ? -11.456 8.329 13.025 1.00 96.44 82 PRO A O 1
ATOM 669 N N . ILE A 1 83 ? -13.690 8.267 12.786 1.00 95.56 83 ILE A N 1
ATOM 670 C CA . ILE A 1 83 ? -13.860 9.725 12.960 1.00 95.56 83 ILE A CA 1
ATOM 671 C C . ILE A 1 83 ? -13.737 10.162 14.428 1.00 95.56 83 ILE A C 1
ATOM 673 O O . ILE A 1 83 ? -13.378 11.303 14.720 1.00 95.56 83 ILE A O 1
ATOM 677 N N . GLN A 1 84 ? -13.946 9.234 15.365 1.00 95.56 84 GLN A N 1
ATOM 678 C CA . GLN A 1 84 ? -13.831 9.471 16.807 1.00 95.56 84 GLN A CA 1
ATOM 679 C C . GLN A 1 84 ? -12.412 9.246 17.344 1.00 95.56 84 GLN A C 1
ATOM 681 O O . GLN A 1 84 ? -12.126 9.570 18.500 1.00 95.56 84 GLN A O 1
ATOM 686 N N . MET A 1 85 ? -11.503 8.711 16.524 1.00 96.31 85 MET A N 1
ATOM 687 C CA . MET A 1 85 ? -10.140 8.407 16.947 1.00 96.31 85 MET A CA 1
ATOM 688 C C . MET A 1 85 ? -9.415 9.622 17.528 1.00 96.31 85 MET A C 1
ATOM 690 O O . MET A 1 85 ? -9.506 10.748 17.039 1.00 96.31 85 MET A O 1
ATOM 694 N N . THR A 1 86 ? -8.607 9.379 18.559 1.00 96.06 86 THR A N 1
ATOM 695 C CA . THR A 1 86 ? -7.654 10.366 19.067 1.00 96.06 86 THR A CA 1
ATOM 696 C C . THR A 1 86 ? -6.241 10.072 18.564 1.00 96.06 86 THR A C 1
ATOM 698 O O . THR A 1 86 ? -5.930 8.992 18.056 1.00 96.06 86 THR A O 1
ATOM 701 N N . ARG A 1 87 ? -5.307 11.004 18.794 1.00 94.88 87 ARG A N 1
ATOM 702 C CA . ARG A 1 87 ? -3.873 10.762 18.546 1.00 94.88 87 ARG A CA 1
ATOM 703 C C . ARG A 1 87 ? -3.343 9.543 19.318 1.00 94.88 87 ARG A C 1
ATOM 705 O O . ARG A 1 87 ? -2.437 8.867 18.833 1.00 94.88 87 ARG A O 1
ATOM 712 N N . LYS A 1 88 ? -3.869 9.276 20.523 1.00 96.25 88 LYS A N 1
ATOM 713 C CA . LYS A 1 88 ? -3.469 8.110 21.329 1.00 96.25 88 LYS A CA 1
ATOM 714 C C . LYS A 1 88 ? -3.928 6.814 20.663 1.00 96.25 88 LYS A C 1
ATOM 716 O O . LYS A 1 88 ? -3.161 5.859 20.628 1.00 96.25 88 LYS A O 1
ATOM 721 N N . ASP A 1 89 ? -5.123 6.799 20.086 1.00 98.00 89 ASP A N 1
ATOM 722 C CA . ASP A 1 89 ? -5.653 5.624 19.390 1.00 98.00 89 ASP A CA 1
ATOM 723 C C . ASP A 1 89 ? -4.904 5.369 18.083 1.00 98.00 89 ASP A C 1
ATOM 725 O O . ASP A 1 89 ? -4.524 4.234 17.815 1.00 98.00 89 ASP A O 1
ATOM 729 N N . MET A 1 90 ? -4.537 6.424 17.347 1.00 97.50 90 MET A N 1
ATOM 730 C CA . MET A 1 90 ? -3.639 6.294 16.193 1.00 97.50 90 MET A CA 1
ATOM 731 C C . MET A 1 90 ? -2.281 5.682 16.585 1.00 97.50 90 MET A C 1
ATOM 733 O O . MET A 1 90 ? -1.746 4.835 15.874 1.00 97.50 90 MET A O 1
ATOM 737 N N . ALA A 1 91 ? -1.733 6.034 17.755 1.00 96.69 91 ALA A N 1
ATOM 738 C CA . ALA A 1 91 ? -0.512 5.399 18.255 1.00 96.69 91 ALA A CA 1
ATOM 739 C C . ALA A 1 91 ? -0.709 3.902 18.575 1.00 96.69 91 ALA A C 1
ATOM 741 O O . ALA A 1 91 ? 0.192 3.105 18.306 1.00 96.69 91 ALA A O 1
ATOM 742 N N . LYS A 1 92 ? -1.881 3.502 19.091 1.00 98.31 92 LYS A N 1
ATOM 743 C CA . LYS A 1 92 ? -2.229 2.084 19.301 1.00 98.31 92 LYS A CA 1
ATOM 744 C C . LYS A 1 92 ? -2.350 1.331 17.972 1.00 98.31 92 LYS A C 1
ATOM 746 O O . LYS A 1 92 ? -1.798 0.239 17.864 1.00 98.31 92 LYS A O 1
ATOM 751 N N . TYR A 1 93 ? -2.994 1.920 16.960 1.00 98.31 93 TYR A N 1
ATOM 752 C CA . TYR A 1 93 ? -3.063 1.351 15.607 1.00 98.31 93 TYR A CA 1
ATOM 753 C C . TYR A 1 93 ? -1.669 1.132 15.006 1.00 98.31 93 TYR A C 1
ATOM 755 O O . TYR A 1 93 ? -1.376 0.097 14.411 1.00 98.31 93 TYR A O 1
ATOM 763 N N . ILE A 1 94 ? -0.763 2.085 15.208 1.00 96.94 94 ILE A N 1
ATOM 764 C CA . ILE A 1 94 ? 0.609 1.974 14.710 1.00 96.94 94 ILE A CA 1
ATOM 765 C C . ILE A 1 94 ? 1.369 0.870 15.433 1.00 96.94 94 ILE A C 1
ATOM 767 O O . ILE A 1 94 ? 2.042 0.077 14.777 1.00 96.94 94 ILE A O 1
ATOM 771 N N . ASN A 1 95 ? 1.214 0.763 16.755 1.00 97.38 95 ASN A N 1
ATOM 772 C CA . ASN A 1 95 ? 1.783 -0.349 17.506 1.00 97.38 95 ASN A CA 1
ATOM 773 C C . ASN A 1 95 ? 1.237 -1.700 17.017 1.00 97.38 95 ASN A C 1
ATOM 775 O O . ASN A 1 95 ? 2.010 -2.639 16.859 1.00 97.38 95 ASN A O 1
ATOM 779 N N . TYR A 1 96 ? -0.059 -1.780 16.709 1.00 98.06 96 TYR A N 1
ATOM 780 C CA . TYR A 1 96 ? -0.675 -2.961 16.102 1.00 98.06 96 TYR A CA 1
ATOM 781 C C . TYR A 1 96 ? -0.067 -3.294 14.732 1.00 98.06 96 TYR A C 1
ATOM 783 O O . TYR A 1 96 ? 0.262 -4.442 14.462 1.00 98.06 96 TYR A O 1
ATOM 791 N N . CYS A 1 97 ? 0.175 -2.291 13.886 1.00 97.50 97 CYS A N 1
ATOM 792 C CA . CYS A 1 97 ? 0.822 -2.496 12.589 1.00 97.50 97 CYS A CA 1
ATOM 793 C C . CYS A 1 97 ? 2.290 -2.926 12.686 1.00 97.50 97 CYS A C 1
ATOM 795 O O . CYS A 1 97 ? 2.803 -3.539 11.747 1.00 97.50 97 CYS A O 1
ATOM 797 N N . GLN A 1 98 ? 2.982 -2.546 13.763 1.00 96.62 98 GLN A N 1
ATOM 798 C CA . GLN A 1 98 ? 4.370 -2.924 14.033 1.00 96.62 98 GLN A CA 1
ATOM 799 C C . GLN A 1 98 ? 4.471 -4.302 14.693 1.00 96.62 98 GLN A C 1
ATOM 801 O O . GLN A 1 98 ? 5.426 -5.023 14.417 1.00 96.62 98 GLN A O 1
ATOM 806 N N . ASN A 1 99 ? 3.478 -4.666 15.505 1.00 96.81 99 ASN A N 1
ATOM 807 C CA . ASN A 1 99 ? 3.409 -5.911 16.263 1.00 96.81 99 ASN A CA 1
ATOM 808 C C . ASN A 1 99 ? 2.059 -6.619 16.023 1.00 96.81 99 ASN A C 1
ATOM 810 O O . ASN A 1 99 ? 1.257 -6.742 16.954 1.00 96.81 99 ASN A O 1
ATOM 814 N N . PRO A 1 100 ? 1.761 -7.039 14.779 1.00 97.12 100 PRO A N 1
ATOM 815 C CA . PRO A 1 100 ? 0.501 -7.701 14.484 1.00 97.12 100 PRO A CA 1
ATOM 816 C C . PRO A 1 100 ? 0.466 -9.113 15.095 1.00 97.12 100 PRO A C 1
ATOM 818 O O . PRO A 1 100 ? 1.514 -9.756 15.193 1.00 97.12 100 PRO A O 1
ATOM 821 N N . PRO A 1 101 ? -0.719 -9.641 15.457 1.00 96.44 101 PRO A N 1
ATOM 822 C CA . PRO A 1 101 ? -0.855 -11.033 15.880 1.00 96.44 101 PRO A CA 1
ATOM 823 C C . PRO A 1 101 ? -0.341 -12.001 14.806 1.00 96.44 101 PRO A C 1
ATOM 825 O O . PRO A 1 101 ? -0.612 -11.806 13.620 1.00 96.44 101 PRO A O 1
ATOM 828 N N . GLU A 1 102 ? 0.337 -13.080 15.210 1.00 94.94 102 GLU A N 1
ATOM 829 C CA . GLU A 1 102 ? 0.967 -14.036 14.280 1.00 94.94 102 GLU A CA 1
ATOM 830 C C . GLU A 1 102 ? -0.020 -14.633 13.271 1.00 94.94 102 GLU A C 1
ATOM 832 O O . GLU A 1 102 ? 0.297 -14.780 12.090 1.00 94.94 102 GLU A O 1
ATOM 837 N N . ALA A 1 103 ? -1.257 -14.891 13.707 1.00 95.25 103 ALA A N 1
ATOM 838 C CA . ALA A 1 103 ? -2.325 -15.405 12.856 1.00 95.25 103 ALA A CA 1
ATOM 839 C C . ALA A 1 103 ? -2.672 -14.477 11.678 1.00 95.25 103 ALA A C 1
ATOM 841 O O . ALA A 1 103 ? -3.275 -14.941 10.710 1.00 95.25 103 ALA A O 1
ATOM 842 N N . LEU A 1 104 ? -2.297 -13.193 11.742 1.00 96.81 104 LEU A N 1
ATOM 843 C CA . LEU A 1 104 ? -2.564 -12.171 10.727 1.00 96.81 104 LEU A CA 1
ATOM 844 C C . LEU A 1 104 ? -1.378 -11.914 9.791 1.00 96.81 104 LEU A C 1
ATOM 846 O O . LEU A 1 104 ? -1.458 -11.034 8.930 1.00 96.81 104 LEU A O 1
ATOM 850 N N . ILE A 1 105 ? -0.294 -12.677 9.942 1.00 97.00 105 ILE A N 1
ATOM 851 C CA . ILE A 1 105 ? 0.925 -12.550 9.148 1.00 97.00 105 ILE A CA 1
ATOM 852 C C . ILE A 1 105 ? 0.944 -13.652 8.085 1.00 97.00 105 ILE A C 1
ATOM 854 O O . ILE A 1 105 ? 1.005 -14.843 8.378 1.00 97.00 105 ILE A O 1
ATOM 858 N N . GLY A 1 106 ? 0.894 -13.250 6.819 1.00 95.12 106 GLY A N 1
ATOM 859 C CA . GLY A 1 106 ? 1.155 -14.109 5.668 1.00 95.12 106 GLY A CA 1
ATOM 860 C C . GLY A 1 106 ? 2.608 -13.996 5.210 1.00 95.12 106 GLY A C 1
ATOM 861 O O . GLY A 1 106 ? 3.284 -13.014 5.494 1.00 95.12 106 GLY A O 1
ATOM 862 N N . TYR A 1 107 ? 3.093 -14.979 4.453 1.00 94.44 107 TYR A N 1
ATOM 863 C CA . TYR A 1 107 ? 4.465 -14.976 3.908 1.00 94.44 107 TYR A CA 1
ATOM 864 C C . TYR A 1 107 ? 4.512 -14.948 2.378 1.00 94.44 107 TYR A C 1
ATOM 866 O O . TYR A 1 107 ? 5.583 -15.051 1.783 1.00 94.44 107 TYR A O 1
ATOM 874 N N . PHE A 1 108 ? 3.348 -14.819 1.745 1.00 90.06 108 PHE A N 1
ATOM 875 C CA . PHE A 1 108 ? 3.177 -14.746 0.301 1.00 90.06 108 PHE A CA 1
ATOM 876 C C . PHE A 1 108 ? 2.009 -13.813 -0.016 1.00 90.06 108 PHE A C 1
ATOM 878 O O . PHE A 1 108 ? 1.097 -13.651 0.795 1.00 90.06 108 PHE A O 1
ATOM 885 N N . ASN A 1 109 ? 2.024 -13.218 -1.208 1.00 89.81 109 ASN A N 1
ATOM 886 C CA . ASN A 1 109 ? 0.892 -12.437 -1.689 1.00 89.81 109 ASN A CA 1
ATOM 887 C C . ASN A 1 109 ? -0.261 -13.374 -2.048 1.00 89.81 109 ASN A C 1
ATOM 889 O O . ASN A 1 109 ? -0.138 -14.206 -2.946 1.00 89.81 109 ASN A O 1
ATOM 893 N N . VAL A 1 110 ? -1.381 -13.209 -1.356 1.00 92.31 110 VAL A N 1
ATOM 894 C CA . VAL A 1 110 ? -2.609 -13.974 -1.571 1.00 92.31 110 VAL A CA 1
ATOM 895 C C . VAL A 1 110 ? -3.709 -12.996 -1.980 1.00 92.31 110 VAL A C 1
ATOM 897 O O . VAL A 1 110 ? -3.777 -11.883 -1.462 1.00 92.31 110 VAL A O 1
ATOM 900 N N . ALA A 1 111 ? -4.561 -13.375 -2.932 1.00 92.62 111 ALA A N 1
ATOM 901 C CA . ALA A 1 111 ? -5.704 -12.548 -3.313 1.00 92.62 111 ALA A CA 1
ATOM 902 C C . ALA A 1 111 ? -6.701 -12.454 -2.148 1.00 92.62 111 ALA A C 1
ATOM 904 O O . ALA A 1 111 ? -6.999 -13.471 -1.532 1.00 92.62 111 ALA A O 1
ATOM 905 N N . GLN A 1 112 ? -7.239 -11.264 -1.872 1.00 94.44 112 GLN A N 1
ATOM 906 C CA . GLN A 1 112 ? -8.224 -11.066 -0.798 1.00 94.44 112 GLN A CA 1
ATOM 907 C C . GLN A 1 112 ? -9.534 -11.825 -1.046 1.00 94.44 112 GLN A C 1
ATOM 909 O O . GLN A 1 112 ? -10.104 -12.374 -0.113 1.00 94.44 112 GLN A O 1
ATOM 914 N N . PHE A 1 113 ? -9.983 -11.899 -2.301 1.00 94.12 113 PHE A N 1
ATOM 915 C CA . PHE A 1 113 ? -11.194 -12.614 -2.708 1.00 94.12 113 PHE A CA 1
ATOM 916 C C . PHE A 1 113 ? -10.852 -13.711 -3.722 1.00 94.12 113 PHE A C 1
ATOM 918 O O . PHE A 1 113 ? -9.884 -13.601 -4.481 1.00 94.12 113 PHE A O 1
ATOM 925 N N . THR A 1 114 ? -11.655 -14.771 -3.728 1.00 92.00 114 THR A N 1
ATOM 926 C CA . THR A 1 114 ? -11.609 -15.896 -4.678 1.00 92.00 114 THR A CA 1
ATOM 927 C C . THR A 1 114 ? -12.983 -16.099 -5.308 1.00 92.00 114 THR A C 1
ATOM 929 O O . THR A 1 114 ? -13.973 -15.666 -4.734 1.00 92.00 114 THR A O 1
ATOM 932 N N . GLY A 1 115 ? -13.063 -16.751 -6.469 1.00 86.44 115 GLY A N 1
ATOM 933 C CA . GLY A 1 115 ? -14.316 -16.896 -7.224 1.00 86.44 115 GLY A CA 1
ATOM 934 C C . GLY A 1 115 ? -14.466 -15.860 -8.344 1.00 86.44 115 GLY A C 1
ATOM 935 O O . GLY A 1 115 ? -13.526 -15.118 -8.642 1.00 86.44 115 GLY A O 1
ATOM 936 N N . LYS A 1 116 ? -15.631 -15.858 -8.997 1.00 78.50 116 LYS A N 1
ATOM 937 C CA . LYS A 1 116 ? -15.996 -14.957 -10.103 1.00 78.50 116 LYS A CA 1
ATOM 938 C C . LYS A 1 116 ? -17.368 -14.344 -9.830 1.00 78.50 116 LYS A C 1
ATOM 940 O O . LYS A 1 116 ? -18.201 -15.020 -9.231 1.00 78.50 116 LYS A O 1
ATOM 945 N N . ASP A 1 117 ? -17.567 -13.104 -10.272 1.00 77.00 117 ASP A N 1
ATOM 946 C CA . ASP A 1 117 ? -18.853 -12.394 -10.230 1.00 77.00 117 ASP A CA 1
ATOM 947 C C . ASP A 1 117 ? -19.520 -12.457 -8.839 1.00 77.00 117 ASP A C 1
ATOM 949 O O . ASP A 1 117 ? -18.851 -12.314 -7.816 1.00 77.00 117 ASP A O 1
ATOM 953 N N . GLU A 1 118 ? -20.818 -12.726 -8.761 1.00 70.88 118 GLU A N 1
ATOM 954 C CA . GLU A 1 118 ? -21.560 -12.807 -7.493 1.00 70.88 118 GLU A CA 1
ATOM 955 C C . GLU A 1 118 ? -21.089 -13.946 -6.564 1.00 70.88 118 GLU A C 1
ATOM 957 O O . GLU A 1 118 ? -21.387 -13.961 -5.370 1.00 70.88 118 GLU A O 1
ATOM 962 N N . LEU A 1 119 ? -20.291 -14.893 -7.075 1.00 80.50 119 LEU A N 1
ATOM 963 C CA . LEU A 1 119 ? -19.703 -15.992 -6.304 1.00 80.50 119 LEU A CA 1
ATOM 964 C C . LEU A 1 119 ? -18.336 -15.634 -5.694 1.00 80.50 119 LEU A C 1
ATOM 966 O O . LEU A 1 119 ? -17.627 -16.528 -5.221 1.00 80.50 119 LEU A O 1
ATOM 970 N N . ARG A 1 120 ? -17.939 -14.352 -5.690 1.00 90.12 120 ARG A N 1
ATOM 971 C CA . ARG A 1 120 ? -16.732 -13.871 -4.997 1.00 90.12 120 ARG A CA 1
ATOM 972 C C . ARG A 1 120 ? -16.855 -14.101 -3.488 1.00 90.12 120 ARG A C 1
ATOM 974 O O . ARG A 1 120 ? -17.840 -13.728 -2.855 1.00 90.12 120 ARG A O 1
ATOM 981 N N . GLN A 1 121 ? -15.848 -14.726 -2.892 1.00 93.06 121 GLN A N 1
ATOM 982 C CA . GLN A 1 121 ? -15.804 -15.077 -1.472 1.00 93.06 121 GLN A CA 1
ATOM 983 C C . GLN A 1 121 ? -14.482 -14.624 -0.848 1.00 93.06 121 GLN A C 1
ATOM 985 O O . GLN A 1 121 ? -13.436 -14.761 -1.500 1.00 93.06 121 GLN A O 1
ATOM 990 N N . PRO A 1 122 ? -14.497 -14.144 0.411 1.00 95.19 122 PRO A N 1
ATOM 991 C CA . PRO A 1 122 ? -13.284 -13.914 1.186 1.00 95.19 122 PRO A CA 1
ATOM 992 C C . PRO A 1 122 ? -12.336 -15.110 1.134 1.00 95.19 122 PRO A C 1
ATOM 994 O O . PRO A 1 122 ? -12.737 -16.249 1.372 1.00 95.19 122 PRO A O 1
ATOM 997 N N . ASN A 1 123 ? -11.072 -14.861 0.811 1.00 94.94 123 ASN A N 1
ATOM 998 C CA . ASN A 1 123 ? -10.074 -15.912 0.708 1.00 94.94 123 ASN A CA 1
ATOM 999 C C . ASN A 1 123 ? -9.592 -16.327 2.110 1.00 94.94 123 ASN A C 1
ATOM 1001 O O . ASN A 1 123 ? -8.939 -15.513 2.764 1.00 94.94 123 ASN A O 1
ATOM 1005 N N . PRO A 1 124 ? -9.795 -17.585 2.547 1.00 95.00 124 PRO A N 1
ATOM 1006 C CA . PRO A 1 124 ? -9.407 -18.043 3.886 1.00 95.00 124 PRO A CA 1
ATOM 1007 C C . PRO A 1 124 ? -7.898 -17.930 4.169 1.00 95.00 124 PRO A C 1
ATOM 1009 O O . PRO A 1 124 ? -7.464 -17.819 5.319 1.00 95.00 124 PRO A O 1
ATOM 1012 N N . ASN A 1 125 ? -7.082 -17.938 3.112 1.00 94.44 125 ASN A N 1
ATOM 1013 C CA . ASN A 1 125 ? -5.624 -17.869 3.194 1.00 94.44 125 ASN A CA 1
ATOM 1014 C C . ASN A 1 125 ? -5.084 -16.433 3.186 1.00 94.44 125 ASN A C 1
ATOM 1016 O O . ASN A 1 125 ? -3.880 -16.234 3.343 1.00 94.44 125 ASN A O 1
ATOM 1020 N N . TRP A 1 126 ? -5.937 -15.425 2.977 1.00 95.75 126 TRP A N 1
ATOM 1021 C CA . TRP A 1 126 ? -5.492 -14.036 2.947 1.00 95.75 126 TRP A CA 1
ATOM 1022 C C . TRP A 1 126 ? -5.149 -13.516 4.347 1.00 95.75 126 TRP A C 1
ATOM 1024 O O . TRP A 1 126 ? -5.751 -13.921 5.343 1.00 95.75 126 TRP A O 1
ATOM 1034 N N . ARG A 1 127 ? -4.149 -12.633 4.413 1.00 96.38 127 ARG A N 1
ATOM 1035 C CA . ARG A 1 127 ? -3.622 -12.020 5.635 1.00 96.38 127 ARG A CA 1
ATOM 1036 C C . ARG A 1 127 ? -3.275 -10.544 5.375 1.00 96.38 127 ARG A C 1
ATOM 1038 O O . ARG A 1 127 ? -2.709 -10.263 4.315 1.00 96.38 127 ARG A O 1
ATOM 1045 N N . PRO A 1 128 ? -3.580 -9.614 6.302 1.00 95.62 128 PRO A N 1
ATOM 1046 C CA . PRO A 1 128 ? -3.326 -8.181 6.112 1.00 95.62 128 PRO A CA 1
ATOM 1047 C C . PRO A 1 128 ? -1.847 -7.787 6.235 1.00 95.62 128 PRO A C 1
ATOM 1049 O O . PRO A 1 128 ? -1.425 -6.796 5.637 1.00 95.62 128 PRO A O 1
ATOM 1052 N N . PHE A 1 129 ? -1.041 -8.557 6.972 1.00 96.56 129 PHE A N 1
ATOM 1053 C CA . PHE A 1 129 ? 0.387 -8.289 7.149 1.00 96.56 129 PHE A CA 1
ATOM 1054 C C . PHE A 1 129 ? 1.229 -9.300 6.377 1.00 96.56 129 PHE A C 1
ATOM 1056 O O . PHE A 1 129 ? 0.938 -10.493 6.382 1.00 96.56 129 PHE A O 1
ATOM 1063 N N . ILE A 1 130 ? 2.294 -8.829 5.724 1.00 94.69 130 ILE A N 1
ATOM 1064 C CA . ILE A 1 130 ? 3.208 -9.682 4.956 1.00 94.69 130 ILE A CA 1
ATOM 1065 C C . ILE A 1 130 ? 4.563 -9.722 5.662 1.00 94.69 130 ILE A C 1
ATOM 1067 O O . ILE A 1 130 ? 5.303 -8.737 5.683 1.00 94.69 130 ILE A O 1
ATOM 1071 N N . GLY A 1 131 ? 4.872 -10.875 6.245 1.00 93.81 131 GLY A N 1
ATOM 1072 C CA . GLY A 1 131 ? 6.166 -11.206 6.822 1.00 93.81 131 GLY A CA 1
ATOM 1073 C C . GLY A 1 131 ? 7.186 -11.627 5.767 1.00 93.81 131 GLY A C 1
ATOM 1074 O O . GLY A 1 131 ? 6.881 -11.831 4.591 1.00 93.81 131 GLY A O 1
ATOM 1075 N N . LYS A 1 132 ? 8.436 -11.774 6.205 1.00 93.44 132 LYS A N 1
ATOM 1076 C CA . LYS A 1 132 ? 9.551 -12.221 5.365 1.00 93.44 132 LYS A CA 1
ATOM 1077 C C . LYS A 1 132 ? 9.992 -13.622 5.771 1.00 93.44 132 LYS A C 1
ATOM 1079 O O . LYS A 1 132 ? 9.769 -14.054 6.902 1.00 93.44 132 LYS A O 1
ATOM 1084 N N . LYS A 1 133 ? 10.649 -14.310 4.840 1.00 91.50 133 LYS A N 1
ATOM 1085 C CA . LYS A 1 133 ? 11.348 -15.570 5.095 1.00 91.50 133 LYS A CA 1
ATOM 1086 C C . LYS A 1 133 ? 12.830 -15.410 4.777 1.00 91.50 133 LYS A C 1
ATOM 1088 O O . LYS A 1 133 ? 13.170 -14.780 3.777 1.00 91.50 133 LYS A O 1
ATOM 1093 N N . ALA A 1 134 ? 13.688 -15.997 5.601 1.00 89.94 134 ALA A N 1
ATOM 1094 C CA . ALA A 1 134 ? 15.114 -16.157 5.340 1.00 89.94 134 ALA A CA 1
ATOM 1095 C C . ALA A 1 134 ? 15.427 -17.657 5.325 1.00 89.94 134 ALA A C 1
ATOM 1097 O O . ALA A 1 134 ? 15.015 -18.380 6.228 1.00 89.94 134 ALA A O 1
ATOM 1098 N N . ASN A 1 135 ? 16.100 -18.139 4.276 1.00 88.69 135 ASN A N 1
ATOM 1099 C CA . ASN A 1 135 ? 16.432 -19.561 4.092 1.00 88.69 135 ASN A CA 1
ATOM 1100 C C . ASN A 1 135 ? 15.221 -20.514 4.225 1.00 88.69 135 ASN A C 1
ATOM 1102 O O . ASN A 1 135 ? 15.340 -21.616 4.744 1.00 88.69 135 ASN A O 1
ATOM 1106 N N . GLY A 1 136 ? 14.038 -20.075 3.781 1.00 87.25 136 GLY A N 1
ATOM 1107 C CA . GLY A 1 136 ? 12.791 -20.851 3.862 1.00 87.25 136 GLY A CA 1
ATOM 1108 C C . GLY A 1 136 ? 12.016 -20.708 5.179 1.00 87.25 136 GLY A C 1
ATOM 1109 O O . GLY A 1 136 ? 10.814 -20.986 5.197 1.00 87.25 136 GLY A O 1
ATOM 1110 N N . SER A 1 137 ? 12.641 -20.178 6.232 1.00 88.94 137 SER A N 1
ATOM 1111 C CA . SER A 1 137 ? 12.035 -20.023 7.557 1.00 88.94 137 SER A CA 1
ATOM 1112 C C . SER A 1 137 ? 11.476 -18.614 7.782 1.00 88.94 137 SER A C 1
ATOM 1114 O O . SER A 1 137 ? 12.114 -17.635 7.380 1.00 88.94 137 SER A O 1
ATOM 1116 N N . PRO A 1 138 ? 10.296 -18.473 8.416 1.00 90.94 138 PRO A N 1
ATOM 1117 C CA . PRO A 1 138 ? 9.791 -17.187 8.891 1.00 90.94 138 PRO A CA 1
ATOM 1118 C C . PRO A 1 138 ? 10.809 -16.437 9.752 1.00 90.94 138 PRO A C 1
ATOM 1120 O O . PRO A 1 138 ? 11.415 -17.024 10.643 1.00 90.94 138 PRO A O 1
ATOM 1123 N N . ILE A 1 139 ? 10.966 -15.136 9.506 1.00 93.00 139 ILE A N 1
ATOM 1124 C CA . ILE A 1 139 ? 11.694 -14.235 10.410 1.00 93.00 139 ILE A CA 1
ATOM 1125 C C . ILE A 1 139 ? 10.713 -13.305 11.131 1.00 93.00 139 ILE A C 1
ATOM 1127 O O . ILE A 1 139 ? 9.600 -13.108 10.624 1.00 93.00 139 ILE A O 1
ATOM 1131 N N . PRO A 1 140 ? 11.109 -12.707 12.274 1.00 92.94 140 PRO A N 1
ATOM 1132 C CA . PRO A 1 140 ? 10.274 -11.744 12.979 1.00 92.94 140 PRO A CA 1
ATOM 1133 C C . PRO A 1 140 ? 9.758 -10.652 12.042 1.00 92.94 140 PRO A C 1
ATOM 1135 O O . PRO A 1 140 ? 10.498 -10.102 11.215 1.00 92.94 140 PRO A O 1
ATOM 1138 N N . TYR A 1 141 ? 8.465 -10.361 12.154 1.00 96.12 141 TYR A N 1
ATOM 1139 C CA . TYR A 1 141 ? 7.843 -9.323 11.352 1.00 96.12 141 TYR A CA 1
ATOM 1140 C C . TYR A 1 141 ? 8.466 -7.966 11.677 1.00 96.12 141 TYR A C 1
ATOM 1142 O O . TYR A 1 141 ? 8.699 -7.617 12.831 1.00 96.12 141 TYR A O 1
ATOM 1150 N N . THR A 1 142 ? 8.755 -7.200 10.630 1.00 94.00 142 THR A N 1
ATOM 1151 C CA . THR A 1 142 ? 9.344 -5.869 10.750 1.00 94.00 142 THR A CA 1
ATOM 1152 C C . THR A 1 142 ? 8.639 -4.921 9.796 1.00 94.00 142 THR A C 1
ATOM 1154 O O . THR A 1 142 ? 8.578 -5.154 8.587 1.00 94.00 142 THR A O 1
ATOM 1157 N N . LEU A 1 143 ? 8.129 -3.818 10.340 1.00 94.88 143 LEU A N 1
ATOM 1158 C CA . LEU A 1 143 ? 7.581 -2.716 9.561 1.00 94.88 143 LEU A CA 1
ATOM 1159 C C . LEU A 1 143 ? 8.640 -1.616 9.444 1.00 94.88 143 LEU A C 1
ATOM 1161 O O . LEU A 1 143 ? 9.006 -0.996 10.441 1.00 94.88 143 LEU A O 1
ATOM 1165 N N . SER A 1 144 ? 9.140 -1.375 8.230 1.00 93.50 144 SER A N 1
ATOM 1166 C CA . SER A 1 144 ? 10.133 -0.320 7.997 1.00 93.50 144 SER A CA 1
ATOM 1167 C C . SER A 1 144 ? 9.525 1.075 8.147 1.00 93.50 144 SER A C 1
ATOM 1169 O O . SER A 1 144 ? 8.334 1.275 7.903 1.00 93.50 144 SER A O 1
ATOM 1171 N N . ASP A 1 145 ? 10.355 2.071 8.464 1.00 91.44 145 ASP A N 1
ATOM 1172 C CA . ASP A 1 145 ? 9.909 3.466 8.579 1.00 91.44 145 ASP A CA 1
ATOM 1173 C C . ASP A 1 145 ? 9.289 3.999 7.279 1.00 91.44 145 ASP A C 1
ATOM 1175 O O . ASP A 1 145 ? 8.305 4.733 7.324 1.00 91.44 145 ASP A O 1
ATOM 1179 N N . ASN A 1 146 ? 9.799 3.592 6.113 1.00 90.12 146 ASN A N 1
ATOM 1180 C CA . ASN A 1 146 ? 9.213 3.974 4.823 1.00 90.12 146 ASN A CA 1
ATOM 1181 C C . ASN A 1 146 ? 7.841 3.326 4.594 1.00 90.12 146 ASN A C 1
ATOM 1183 O O . ASN A 1 146 ? 6.927 3.988 4.096 1.00 90.12 146 ASN A O 1
ATOM 1187 N N . ALA A 1 147 ? 7.675 2.057 4.980 1.00 92.81 147 ALA A N 1
ATOM 1188 C CA . ALA A 1 147 ? 6.380 1.391 4.907 1.00 92.81 147 ALA A CA 1
ATOM 1189 C C . ALA A 1 147 ? 5.382 2.055 5.865 1.00 92.81 147 ALA A C 1
ATOM 1191 O O . ALA A 1 147 ? 4.286 2.408 5.442 1.00 92.81 147 ALA A O 1
ATOM 1192 N N . LEU A 1 148 ? 5.784 2.326 7.110 1.00 94.44 148 LEU A N 1
ATOM 1193 C CA . LEU A 1 148 ? 4.949 3.023 8.089 1.00 94.44 148 LEU A CA 1
ATOM 1194 C C . LEU A 1 148 ? 4.550 4.429 7.613 1.00 94.44 148 LEU A C 1
ATOM 1196 O O . LEU A 1 148 ? 3.373 4.771 7.660 1.00 94.44 148 LEU A O 1
ATOM 1200 N N . LYS A 1 149 ? 5.487 5.230 7.088 1.00 92.00 149 LYS A N 1
ATOM 1201 C CA . LYS A 1 149 ? 5.171 6.543 6.495 1.00 92.00 149 LYS A CA 1
ATOM 1202 C C . LYS A 1 149 ? 4.160 6.426 5.356 1.00 92.00 149 LYS A C 1
ATOM 1204 O O . LYS A 1 149 ? 3.266 7.257 5.267 1.00 92.00 149 LYS A O 1
ATOM 1209 N N . THR A 1 150 ? 4.283 5.399 4.513 1.00 93.12 150 THR A N 1
ATOM 1210 C CA . THR A 1 150 ? 3.339 5.155 3.412 1.00 93.12 150 THR A CA 1
ATOM 1211 C C . THR A 1 150 ? 1.946 4.833 3.948 1.00 93.12 150 THR A C 1
ATOM 1213 O O . THR A 1 150 ? 0.984 5.451 3.508 1.00 93.12 150 THR A O 1
ATOM 1216 N N . LYS A 1 151 ? 1.840 3.945 4.947 1.00 95.56 151 LYS A N 1
ATOM 1217 C CA . LYS A 1 151 ? 0.573 3.631 5.626 1.00 95.56 151 LYS A CA 1
ATOM 1218 C C . LYS A 1 151 ? -0.107 4.895 6.161 1.00 95.56 151 LYS A C 1
ATOM 1220 O O . LYS A 1 151 ? -1.249 5.185 5.822 1.00 95.56 151 LYS A O 1
ATOM 1225 N N . ILE A 1 152 ? 0.633 5.710 6.916 1.00 95.88 152 ILE A N 1
ATOM 1226 C CA . ILE A 1 152 ? 0.110 6.954 7.499 1.00 95.88 152 ILE A CA 1
ATOM 1227 C C . ILE A 1 152 ? -0.224 8.004 6.437 1.00 95.88 152 ILE A C 1
ATOM 1229 O O . ILE A 1 152 ? -1.197 8.733 6.602 1.00 95.88 152 ILE A O 1
ATOM 1233 N N . ALA A 1 153 ? 0.528 8.080 5.338 1.00 95.06 153 ALA A N 1
ATOM 1234 C CA . ALA A 1 153 ? 0.214 8.982 4.233 1.00 95.06 153 ALA A CA 1
ATOM 1235 C C . ALA A 1 153 ? -1.103 8.604 3.538 1.00 95.06 153 ALA A C 1
ATOM 1237 O O . ALA A 1 153 ? -1.891 9.491 3.226 1.00 95.06 153 ALA A O 1
ATOM 1238 N N . ILE A 1 154 ? -1.365 7.306 3.347 1.00 97.44 154 ILE A N 1
ATOM 1239 C CA . ILE A 1 154 ? -2.633 6.813 2.792 1.00 97.44 154 ILE A CA 1
ATOM 1240 C C . ILE A 1 154 ? -3.791 7.155 3.731 1.00 97.44 154 ILE A C 1
ATOM 1242 O O . ILE A 1 154 ? -4.784 7.717 3.282 1.00 97.44 154 ILE A O 1
ATOM 1246 N N . LEU A 1 155 ? -3.648 6.886 5.033 1.00 98.06 155 LEU A N 1
ATOM 1247 C CA . LEU A 1 155 ? -4.675 7.259 6.009 1.00 98.06 155 LEU A CA 1
ATOM 1248 C C . LEU A 1 155 ? -4.895 8.770 6.053 1.00 98.06 155 LEU A C 1
ATOM 1250 O O . LEU A 1 155 ? -6.031 9.219 6.096 1.00 98.06 155 LEU A O 1
ATOM 1254 N N . SER A 1 156 ? -3.826 9.565 5.992 1.00 97.19 156 SER A N 1
ATOM 1255 C CA . SER A 1 156 ? -3.924 11.024 5.925 1.00 97.19 156 SER A CA 1
ATOM 1256 C C . SER A 1 156 ? -4.680 11.484 4.674 1.00 97.19 156 SER A C 1
ATOM 1258 O O . SER A 1 156 ? -5.515 12.378 4.772 1.00 97.19 156 SER A O 1
ATOM 1260 N N . ALA A 1 157 ? -4.455 10.856 3.516 1.00 96.25 157 ALA A N 1
ATOM 1261 C CA . ALA A 1 157 ? -5.216 11.146 2.302 1.00 96.25 157 ALA A CA 1
ATOM 1262 C C . ALA A 1 157 ? -6.705 10.794 2.458 1.00 96.25 157 ALA A C 1
ATOM 1264 O O . ALA A 1 157 ? -7.551 11.616 2.120 1.00 96.25 157 ALA A O 1
ATOM 1265 N N . PHE A 1 158 ? -7.017 9.636 3.046 1.00 97.88 158 PHE A N 1
ATOM 1266 C CA . PHE A 1 158 ? -8.396 9.231 3.323 1.00 97.88 158 PHE A CA 1
ATOM 1267 C C . PHE A 1 158 ? -9.102 10.179 4.304 1.00 97.88 158 PHE A C 1
ATOM 1269 O O . PHE A 1 158 ? -10.214 10.618 4.041 1.00 97.88 158 PHE A O 1
ATOM 1276 N N . TYR A 1 159 ? -8.448 10.582 5.397 1.00 97.12 159 TYR A N 1
ATOM 1277 C CA . TYR A 1 159 ? -9.013 11.575 6.316 1.00 97.12 159 TYR A CA 1
ATOM 1278 C C . TYR A 1 159 ? -9.239 12.936 5.645 1.00 97.12 159 TYR A C 1
ATOM 1280 O O . TYR A 1 159 ? -10.220 13.596 5.956 1.00 97.12 159 TYR A O 1
ATOM 1288 N N . ASN A 1 160 ? -8.367 13.370 4.728 1.00 94.12 160 ASN A N 1
ATOM 1289 C CA . ASN A 1 160 ? -8.598 14.610 3.975 1.00 94.12 160 ASN A CA 1
ATOM 1290 C C . ASN A 1 160 ? -9.809 14.501 3.040 1.00 94.12 160 ASN A C 1
ATOM 1292 O O . ASN A 1 160 ? -10.539 15.478 2.892 1.00 94.12 160 ASN A O 1
ATOM 1296 N N . TYR A 1 161 ? -10.024 13.328 2.438 1.00 94.81 161 TYR A N 1
ATOM 1297 C CA . TYR A 1 161 ? -11.247 13.038 1.694 1.00 94.81 161 TYR A CA 1
ATOM 1298 C C . TYR A 1 161 ? -12.473 13.136 2.616 1.00 94.81 161 TYR A C 1
ATOM 1300 O O . TYR A 1 161 ? -13.349 13.947 2.351 1.00 94.81 161 TYR A O 1
ATOM 1308 N N . LEU A 1 162 ? -12.478 12.448 3.766 1.00 94.25 162 LEU A N 1
ATOM 1309 C CA . LEU A 1 162 ? -13.594 12.525 4.722 1.00 94.25 162 LEU A CA 1
ATOM 1310 C C . LEU A 1 162 ? -13.867 13.950 5.231 1.00 94.25 162 LEU A C 1
ATOM 1312 O O . LEU A 1 162 ? -15.009 14.284 5.508 1.00 94.25 162 LEU A O 1
ATOM 1316 N N . ILE A 1 163 ? -12.837 14.790 5.371 1.00 90.56 163 ILE A N 1
ATOM 1317 C CA . ILE A 1 163 ? -13.005 16.209 5.735 1.00 90.56 163 ILE A CA 1
ATOM 1318 C C . ILE A 1 163 ? -13.653 17.006 4.602 1.00 90.56 163 ILE A C 1
ATOM 1320 O O . ILE A 1 163 ? -14.448 17.901 4.860 1.00 90.56 163 ILE A O 1
ATOM 1324 N N . THR A 1 164 ? -13.306 16.687 3.356 1.00 90.25 164 THR A N 1
ATOM 1325 C CA . THR A 1 164 ? -13.867 17.341 2.167 1.00 90.25 164 THR A CA 1
ATOM 1326 C C . THR A 1 164 ? -15.337 16.968 1.976 1.00 90.25 164 THR A C 1
ATOM 1328 O O . THR A 1 164 ? -16.129 17.829 1.618 1.00 90.25 164 THR A O 1
ATOM 1331 N N . GLU A 1 165 ? -15.703 15.728 2.301 1.00 89.50 165 GLU A N 1
ATOM 1332 C CA . GLU A 1 165 ? -17.091 15.246 2.360 1.00 89.50 165 GLU A CA 1
ATOM 1333 C C . GLU A 1 165 ? -17.836 15.686 3.637 1.00 89.50 165 GLU A C 1
ATOM 1335 O O . GLU A 1 165 ? -18.916 15.182 3.924 1.00 89.50 165 GLU A O 1
ATOM 1340 N N . GLU A 1 166 ? -17.247 16.576 4.448 1.00 89.31 166 GLU A N 1
ATOM 1341 C CA . GLU A 1 166 ? -17.807 17.070 5.720 1.00 89.31 166 GLU A CA 1
ATOM 1342 C C . GLU A 1 166 ? -18.164 15.959 6.733 1.00 89.31 166 GLU A C 1
ATOM 1344 O O . GLU A 1 166 ? -18.891 16.177 7.701 1.00 89.31 166 GLU A O 1
ATOM 1349 N N . TYR A 1 167 ? -17.598 14.762 6.556 1.00 88.75 167 TYR A N 1
ATOM 1350 C CA . TYR A 1 167 ? -17.859 13.581 7.377 1.00 88.75 167 TYR A CA 1
ATOM 1351 C C . TYR A 1 167 ? -16.910 13.453 8.578 1.00 88.75 167 TYR A C 1
ATOM 1353 O O . TYR A 1 167 ? -17.188 12.774 9.567 1.00 88.75 167 TYR A O 1
ATOM 1361 N N . CYS A 1 168 ? -15.745 14.096 8.507 1.00 89.81 168 CYS A N 1
ATOM 1362 C CA . CYS A 1 168 ? -14.767 14.124 9.586 1.00 89.81 168 CYS A CA 1
ATOM 1363 C C . CYS A 1 168 ? -14.244 15.545 9.791 1.00 89.81 168 CYS A C 1
ATOM 1365 O O . CYS A 1 168 ? -13.998 16.265 8.838 1.00 89.81 168 CYS A O 1
ATOM 1367 N N . GLU A 1 169 ? -13.996 15.953 11.033 1.00 86.94 169 GLU A N 1
ATOM 1368 C CA . GLU A 1 169 ? -13.496 17.308 11.314 1.00 86.94 169 GLU A CA 1
ATOM 1369 C C . GLU A 1 169 ? -11.965 17.410 11.276 1.00 86.94 169 GLU A C 1
ATOM 1371 O O . GLU A 1 169 ? -11.396 18.500 11.188 1.00 86.94 169 GLU A O 1
ATOM 1376 N N . ARG A 1 170 ? -11.258 16.282 11.431 1.00 88.88 170 ARG A N 1
ATOM 1377 C CA . ARG A 1 170 ? -9.816 16.299 11.701 1.00 88.88 170 ARG A CA 1
ATOM 1378 C C . ARG A 1 170 ? -9.068 15.107 11.141 1.00 88.88 170 ARG A C 1
ATOM 1380 O O . ARG A 1 170 ? -9.441 13.950 11.297 1.00 88.88 170 ARG A O 1
ATOM 1387 N N . ASN A 1 171 ? -7.884 15.399 10.620 1.00 94.19 171 ASN A N 1
ATOM 1388 C CA . ASN A 1 171 ? -6.969 14.388 10.126 1.00 94.19 171 ASN A CA 1
ATOM 1389 C C . ASN A 1 171 ? -6.041 13.889 11.242 1.00 94.19 171 ASN A C 1
ATOM 1391 O O . ASN A 1 171 ? -4.945 14.414 11.468 1.00 94.19 171 ASN A O 1
ATOM 1395 N N . VAL A 1 172 ? -6.473 12.852 11.958 1.00 94.94 172 VAL A N 1
ATOM 1396 C CA . VAL A 1 172 ? -5.716 12.306 13.097 1.00 94.94 172 VAL A CA 1
ATOM 1397 C C . VAL A 1 172 ? -4.428 11.597 12.686 1.00 94.94 172 VAL A C 1
ATOM 1399 O O . VAL A 1 172 ? -3.466 11.593 13.460 1.00 94.94 172 VAL A O 1
ATOM 1402 N N . ALA A 1 173 ? -4.365 11.064 11.463 1.00 95.50 173 ALA A N 1
ATOM 1403 C CA . ALA A 1 173 ? -3.146 10.493 10.897 1.00 95.50 173 ALA A CA 1
ATOM 1404 C C . ALA A 1 173 ? -2.069 11.577 10.721 1.00 95.50 173 ALA A C 1
ATOM 1406 O O . ALA A 1 173 ? -0.926 11.400 11.151 1.00 95.50 173 ALA A O 1
ATOM 1407 N N . GLN A 1 174 ? -2.451 12.739 10.185 1.00 92.50 174 GLN A N 1
ATOM 1408 C CA . GLN A 1 174 ? -1.565 13.892 10.035 1.00 92.50 174 GLN A CA 1
ATOM 1409 C C . GLN A 1 174 ? -1.147 14.481 11.388 1.00 92.50 174 GLN A C 1
ATOM 1411 O O . GLN A 1 174 ? 0.028 14.797 11.588 1.00 92.50 174 GLN A O 1
ATOM 1416 N N . ILE A 1 175 ? -2.080 14.593 12.340 1.00 92.56 175 ILE A N 1
ATOM 1417 C CA . ILE A 1 175 ? -1.781 15.046 13.707 1.00 92.56 175 ILE A CA 1
ATOM 1418 C C . ILE A 1 175 ? -0.755 14.112 14.359 1.00 92.56 175 ILE A C 1
ATOM 1420 O O . ILE A 1 175 ? 0.232 14.577 14.933 1.00 92.56 175 ILE A O 1
ATOM 1424 N N . TRP A 1 176 ? -0.945 12.793 14.256 1.00 94.69 176 TRP A N 1
ATOM 1425 C CA . TRP A 1 176 ? 0.031 11.834 14.766 1.00 94.69 176 TRP A CA 1
ATOM 1426 C C . TRP A 1 176 ? 1.390 12.001 14.080 1.00 94.69 176 TRP A C 1
ATOM 1428 O O . TRP A 1 176 ? 2.404 12.098 14.773 1.00 94.69 176 TRP A O 1
ATOM 1438 N N . LEU A 1 177 ? 1.421 12.113 12.746 1.00 91.69 177 LEU A N 1
ATOM 1439 C CA . LEU A 1 177 ? 2.657 12.263 11.976 1.00 91.69 177 LEU A CA 1
ATOM 1440 C C . LEU A 1 177 ? 3.472 13.478 12.439 1.00 91.69 177 LEU A C 1
ATOM 1442 O O . LEU A 1 177 ? 4.664 13.334 12.719 1.00 91.69 177 LEU A O 1
ATOM 1446 N N . ASN A 1 178 ? 2.822 14.634 12.602 1.00 88.25 178 ASN A N 1
ATOM 1447 C CA . ASN A 1 178 ? 3.445 15.884 13.050 1.00 88.25 178 ASN A CA 1
ATOM 1448 C C . ASN A 1 178 ? 4.071 15.784 14.452 1.00 88.25 178 ASN A C 1
ATOM 1450 O O . ASN A 1 178 ? 5.082 16.428 14.722 1.00 88.25 178 ASN A O 1
ATOM 1454 N N . HIS A 1 179 ? 3.497 14.971 15.341 1.00 86.94 179 HIS A N 1
ATOM 1455 C CA . HIS A 1 179 ? 3.997 14.777 16.708 1.00 86.94 179 HIS A CA 1
ATOM 1456 C C . HIS A 1 179 ? 4.873 13.528 16.885 1.00 86.94 179 HIS A C 1
ATOM 1458 O O . HIS A 1 179 ? 5.403 13.294 17.972 1.00 86.94 179 HIS A O 1
ATOM 1464 N N . SER A 1 180 ? 5.018 12.714 15.843 1.00 87.75 180 SER A N 1
ATOM 1465 C CA . SER A 1 180 ? 5.840 11.506 15.854 1.00 87.75 180 SER A CA 1
ATOM 1466 C C . SER A 1 180 ? 7.330 11.822 15.660 1.00 87.75 180 SER A C 1
ATOM 1468 O O . SER A 1 180 ? 7.722 12.954 15.362 1.00 87.75 180 SER A O 1
ATOM 1470 N N . ARG A 1 181 ? 8.179 10.783 15.719 1.00 84.50 181 ARG A N 1
ATOM 1471 C CA . ARG A 1 181 ? 9.597 10.879 15.321 1.00 84.50 181 ARG A CA 1
ATOM 1472 C C . ARG A 1 181 ? 9.794 11.385 13.884 1.00 84.50 181 ARG A C 1
ATOM 1474 O O . ARG A 1 181 ? 10.868 11.877 13.563 1.00 84.50 181 ARG A O 1
ATOM 1481 N N . PHE A 1 182 ? 8.765 11.299 13.040 1.00 83.88 182 PHE A N 1
ATOM 1482 C CA . PHE A 1 182 ? 8.802 11.756 11.652 1.00 83.88 182 PHE A CA 1
ATOM 1483 C C . PHE A 1 182 ? 8.498 13.252 11.487 1.00 83.88 182 PHE A C 1
ATOM 1485 O O . PHE A 1 182 ? 8.894 13.837 10.483 1.00 83.88 182 PHE A O 1
ATOM 1492 N N . GLY A 1 183 ? 7.837 13.887 12.461 1.00 70.25 183 GLY A N 1
ATOM 1493 C CA . GLY A 1 183 ? 7.443 15.298 12.384 1.00 70.25 183 GLY A CA 1
ATOM 1494 C C . GLY A 1 183 ? 8.597 16.288 12.578 1.00 70.25 183 GLY A C 1
ATOM 1495 O O . GLY A 1 183 ? 8.508 17.438 12.153 1.00 70.25 183 GLY A O 1
ATOM 1496 N N . LYS A 1 184 ? 9.713 15.837 13.166 1.00 59.50 184 LYS A N 1
ATOM 1497 C CA . LYS A 1 184 ? 10.887 16.672 13.482 1.00 59.50 184 LYS A CA 1
ATOM 1498 C C . LYS A 1 184 ? 11.802 16.969 12.284 1.00 59.50 184 LYS A C 1
ATOM 1500 O O . LYS A 1 184 ? 12.715 17.774 12.416 1.00 59.50 184 LYS A O 1
ATOM 1505 N N . ASN A 1 185 ? 11.542 16.393 11.108 1.00 51.69 185 ASN A N 1
ATOM 1506 C CA . ASN A 1 185 ? 12.404 16.542 9.926 1.00 51.69 185 ASN A CA 1
ATOM 1507 C C . ASN A 1 185 ? 12.028 17.724 9.006 1.00 51.69 185 ASN A C 1
ATOM 1509 O O . ASN A 1 185 ? 12.458 17.761 7.857 1.00 51.69 185 ASN A O 1
ATOM 1513 N N . LYS A 1 186 ? 11.243 18.704 9.481 1.00 49.22 186 LYS A N 1
ATOM 1514 C CA . LYS A 1 186 ? 10.970 19.939 8.717 1.00 49.22 186 LYS A CA 1
ATOM 1515 C C . LYS A 1 186 ? 12.095 20.982 8.781 1.00 49.22 186 LYS A C 1
ATOM 1517 O O . LYS A 1 186 ? 12.053 21.934 8.010 1.00 49.22 186 LYS A O 1
ATOM 1522 N N . SER A 1 187 ? 13.111 20.815 9.634 1.00 39.62 187 SER A N 1
ATOM 1523 C CA . SER A 1 187 ? 14.339 21.608 9.513 1.00 39.62 187 SER A CA 1
ATOM 1524 C C . SER A 1 187 ? 15.278 20.915 8.535 1.00 39.62 187 SER A C 1
ATOM 1526 O O . SER A 1 187 ? 15.701 19.796 8.817 1.00 39.62 187 SER A O 1
ATOM 1528 N N . TYR A 1 188 ? 15.579 21.587 7.423 1.00 40.50 188 TYR A N 1
ATOM 1529 C CA . TYR A 1 188 ? 16.760 21.416 6.572 1.00 40.50 188 TYR A CA 1
ATOM 1530 C C . TYR A 1 188 ? 17.816 20.457 7.148 1.00 40.50 188 TYR A C 1
ATOM 1532 O O . TYR A 1 188 ? 18.808 20.873 7.741 1.00 4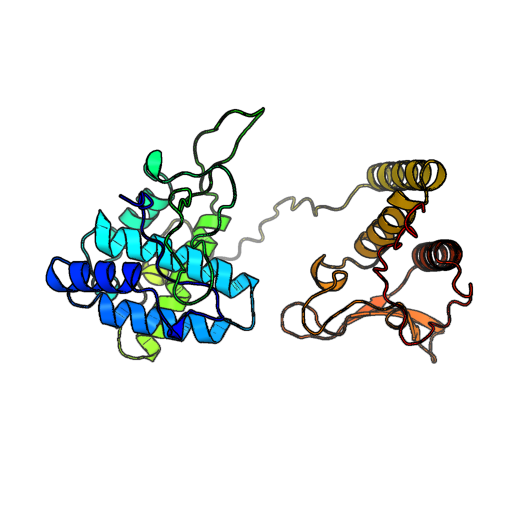0.50 188 TYR A O 1
ATOM 1540 N N . LYS A 1 189 ? 17.625 19.155 6.958 1.00 38.28 189 LYS A N 1
ATOM 1541 C CA . LYS A 1 189 ? 18.740 18.226 6.924 1.00 38.28 189 LYS A CA 1
ATOM 1542 C C . LYS A 1 189 ? 18.991 17.988 5.452 1.00 38.28 189 LYS A C 1
ATOM 1544 O O . LYS A 1 189 ? 18.256 17.251 4.803 1.00 38.28 189 LYS A O 1
ATOM 1549 N N . MET A 1 190 ? 20.029 18.644 4.932 1.00 39.78 190 MET A N 1
ATOM 1550 C CA . MET A 1 190 ? 20.873 17.990 3.938 1.00 39.78 190 MET A CA 1
ATOM 1551 C C . MET A 1 190 ? 21.338 16.702 4.610 1.00 39.78 190 MET A C 1
ATOM 1553 O O . MET A 1 190 ? 22.326 16.692 5.339 1.00 39.78 190 MET A O 1
ATOM 1557 N N . GLU A 1 191 ? 20.557 15.635 4.474 1.00 41.19 191 GLU A N 1
ATOM 1558 C CA . GLU A 1 191 ? 21.077 14.310 4.735 1.00 41.19 191 GLU A CA 1
ATOM 1559 C C . GLU A 1 191 ? 22.144 14.101 3.665 1.00 41.19 191 GLU A C 1
ATOM 1561 O O . GLU A 1 191 ? 21.859 13.755 2.524 1.00 41.19 191 GLU A O 1
ATOM 1566 N N . SER A 1 192 ? 23.398 14.332 4.046 1.00 41.16 192 SER A N 1
ATOM 1567 C CA . SER A 1 192 ? 24.543 13.645 3.469 1.00 41.16 192 SER A CA 1
ATOM 1568 C C . SER A 1 192 ? 24.440 12.166 3.852 1.00 41.16 192 SER A C 1
ATOM 1570 O O . SER A 1 192 ? 25.302 11.614 4.534 1.00 41.16 192 SER A O 1
ATOM 1572 N N . SER A 1 193 ? 23.331 11.519 3.496 1.00 43.84 193 SER A N 1
ATOM 1573 C CA . SER A 1 193 ? 23.373 10.090 3.302 1.00 43.84 193 SER A CA 1
ATOM 1574 C C . SER A 1 193 ? 24.321 9.899 2.133 1.00 43.84 193 SER A C 1
ATOM 1576 O O . SER A 1 193 ? 24.099 10.486 1.071 1.00 43.84 193 SER A O 1
ATOM 1578 N N . ASP A 1 194 ? 25.346 9.075 2.319 1.00 46.72 194 ASP A N 1
ATOM 1579 C CA . ASP A 1 194 ? 25.872 8.237 1.246 1.00 46.72 194 ASP A CA 1
ATOM 1580 C C . ASP A 1 194 ? 24.691 7.435 0.678 1.00 46.72 194 ASP A C 1
ATOM 1582 O O . ASP A 1 194 ? 24.523 6.240 0.933 1.00 46.72 194 ASP A O 1
ATOM 1586 N N . GLU A 1 195 ? 23.797 8.112 -0.040 1.00 47.19 195 GLU A N 1
ATOM 1587 C CA . GLU A 1 195 ? 22.775 7.509 -0.855 1.00 47.19 195 GLU A CA 1
ATOM 1588 C C . GLU A 1 195 ? 23.590 6.868 -1.967 1.00 47.19 195 GLU A C 1
ATOM 1590 O O . GLU A 1 195 ? 23.895 7.482 -2.989 1.00 47.19 195 GLU A O 1
ATOM 1595 N N . LYS A 1 196 ? 24.067 5.645 -1.701 1.00 51.81 196 LYS A N 1
ATOM 1596 C CA . LYS A 1 196 ? 24.599 4.757 -2.719 1.00 51.81 196 LYS A CA 1
ATOM 1597 C C . LYS A 1 196 ? 23.461 4.601 -3.704 1.00 51.81 196 LYS A C 1
ATOM 1599 O O . LYS A 1 196 ? 22.592 3.745 -3.533 1.00 51.81 196 LYS A O 1
ATOM 1604 N N . LEU A 1 197 ? 23.437 5.484 -4.699 1.00 52.94 197 LEU A N 1
ATOM 1605 C CA . LEU A 1 197 ? 22.574 5.350 -5.848 1.00 52.94 197 LEU A CA 1
ATOM 1606 C C . LEU A 1 197 ? 22.762 3.900 -6.308 1.00 52.94 197 LEU A C 1
ATOM 1608 O O . LEU A 1 197 ? 23.911 3.454 -6.389 1.00 52.94 197 LEU A O 1
ATOM 1612 N N . PRO A 1 198 ? 21.681 3.135 -6.533 1.00 61.00 198 PRO A N 1
ATOM 1613 C CA . PRO A 1 198 ? 21.751 1.729 -6.919 1.00 61.00 198 PRO A CA 1
ATOM 1614 C C . PRO A 1 198 ? 22.231 1.618 -8.374 1.00 61.00 198 PRO A C 1
ATOM 1616 O O . PRO A 1 198 ? 21.510 1.187 -9.270 1.00 61.00 198 PRO A O 1
ATOM 1619 N N . ILE A 1 199 ? 23.448 2.088 -8.614 1.00 69.38 199 ILE A N 1
ATOM 1620 C CA . ILE A 1 199 ? 24.142 2.150 -9.884 1.00 69.38 199 ILE A CA 1
ATOM 1621 C C . ILE A 1 199 ? 25.276 1.146 -9.765 1.00 69.38 199 ILE A C 1
ATOM 1623 O O . ILE A 1 199 ? 26.090 1.208 -8.844 1.00 69.38 199 ILE A O 1
ATOM 1627 N N . PHE A 1 200 ? 25.309 0.197 -10.693 1.00 79.56 200 PHE A N 1
ATOM 1628 C CA . PHE A 1 200 ? 26.431 -0.722 -10.803 1.00 79.56 200 PHE A CA 1
ATOM 1629 C C . PHE A 1 200 ? 27.719 0.052 -11.066 1.00 79.56 200 PHE A C 1
ATOM 1631 O O . PHE A 1 200 ? 27.735 0.960 -11.900 1.00 79.56 200 PHE A O 1
ATOM 1638 N N . THR A 1 201 ? 28.806 -0.350 -10.410 1.00 85.62 201 THR A N 1
ATOM 1639 C CA . THR A 1 201 ? 30.141 0.067 -10.846 1.00 85.62 201 THR A CA 1
ATOM 1640 C C . THR A 1 201 ? 30.396 -0.438 -12.266 1.00 85.62 201 THR A C 1
ATOM 1642 O O . THR A 1 201 ? 29.768 -1.400 -12.717 1.00 85.62 201 THR A O 1
ATOM 1645 N N . GLU A 1 202 ? 31.338 0.174 -12.980 1.00 84.12 202 GLU A N 1
ATOM 1646 C CA . GLU A 1 202 ? 31.690 -0.247 -14.341 1.00 84.12 202 GLU A CA 1
ATOM 1647 C C . GLU A 1 202 ? 32.056 -1.740 -14.408 1.00 84.12 202 GLU A C 1
ATOM 1649 O O . GLU A 1 202 ? 31.594 -2.462 -15.291 1.00 84.12 202 GLU A O 1
ATOM 1654 N N . LEU A 1 203 ? 32.796 -2.227 -13.405 1.00 87.25 203 LEU A N 1
ATOM 1655 C CA . LEU A 1 203 ? 33.145 -3.638 -13.272 1.00 87.25 203 LEU A CA 1
ATOM 1656 C C . LEU A 1 203 ? 31.912 -4.526 -13.036 1.00 87.25 203 LEU A C 1
ATOM 1658 O O . LEU A 1 203 ? 31.774 -5.576 -13.652 1.00 87.25 203 LEU A O 1
ATOM 1662 N N . GLN A 1 204 ? 30.984 -4.120 -12.167 1.00 88.44 204 GLN A N 1
ATOM 1663 C CA . GLN A 1 204 ? 29.749 -4.883 -11.949 1.00 88.44 204 GLN A CA 1
ATOM 1664 C C . GLN A 1 204 ? 28.897 -4.941 -13.221 1.00 88.44 204 GLN A C 1
ATOM 1666 O O . GLN A 1 204 ? 28.358 -5.993 -13.565 1.00 88.44 204 GLN A O 1
ATOM 1671 N N . TRP A 1 205 ? 28.802 -3.827 -13.947 1.00 89.44 205 TRP A N 1
ATOM 1672 C CA . TRP A 1 205 ? 28.065 -3.765 -15.202 1.00 89.44 205 TRP A CA 1
ATOM 1673 C C . TRP A 1 205 ? 28.698 -4.637 -16.294 1.00 89.44 205 TRP A C 1
ATOM 1675 O O . TRP A 1 205 ? 27.976 -5.324 -17.021 1.00 89.44 205 TRP A O 1
ATOM 1685 N N . SER A 1 206 ? 30.031 -4.686 -16.381 1.00 90.19 206 SER A N 1
ATOM 1686 C CA . SER A 1 206 ? 30.728 -5.550 -17.341 1.00 90.19 206 SER A CA 1
ATOM 1687 C C . SER A 1 206 ? 30.493 -7.042 -17.059 1.00 90.19 206 SER A C 1
ATOM 1689 O O . SER A 1 206 ? 30.283 -7.817 -17.999 1.00 90.19 206 SER A O 1
ATOM 1691 N N . TYR A 1 207 ? 30.403 -7.449 -15.787 1.00 93.44 207 TYR A N 1
ATOM 1692 C CA . TYR A 1 207 ? 29.995 -8.809 -15.414 1.00 93.44 207 TYR A CA 1
ATOM 1693 C C . TYR A 1 207 ? 28.549 -9.119 -15.816 1.00 93.44 207 TYR A C 1
ATOM 1695 O O . TYR A 1 207 ? 28.286 -10.180 -16.384 1.00 93.44 207 TYR A O 1
ATOM 1703 N N . VAL A 1 208 ? 27.611 -8.195 -15.577 1.00 92.00 208 VAL A N 1
ATOM 1704 C CA . VAL A 1 208 ? 26.206 -8.369 -15.985 1.00 92.00 208 VAL A CA 1
ATOM 1705 C C . VAL A 1 208 ? 26.109 -8.547 -17.501 1.00 92.00 208 VAL A C 1
ATOM 1707 O O . VAL A 1 208 ? 25.503 -9.510 -17.971 1.00 92.00 208 VAL A O 1
ATOM 1710 N N . ILE A 1 209 ? 26.744 -7.666 -18.279 1.00 90.81 209 ILE A N 1
ATOM 1711 C CA . ILE A 1 209 ? 26.697 -7.730 -19.743 1.00 90.81 209 ILE A CA 1
ATOM 1712 C C . ILE A 1 209 ? 27.368 -8.989 -20.290 1.00 90.81 209 ILE A C 1
ATOM 1714 O O . ILE A 1 209 ? 26.772 -9.657 -21.134 1.00 90.81 209 ILE A O 1
ATOM 1718 N N . SER A 1 210 ? 28.559 -9.347 -19.804 1.00 92.38 210 SER A N 1
ATOM 1719 C CA . SER A 1 210 ? 29.269 -10.546 -20.273 1.00 92.38 210 SER A CA 1
ATOM 1720 C C . SER A 1 210 ? 28.485 -11.827 -19.979 1.00 92.38 210 SER A C 1
ATOM 1722 O O . SER A 1 210 ? 28.352 -12.681 -20.857 1.00 92.38 210 SER A O 1
ATOM 1724 N N . THR A 1 211 ? 27.878 -11.925 -18.794 1.00 94.12 211 THR A N 1
ATOM 1725 C CA . THR A 1 211 ? 27.036 -13.065 -18.404 1.00 94.12 211 THR A CA 1
ATOM 1726 C C . THR A 1 211 ? 25.815 -13.184 -19.306 1.00 94.12 211 THR A C 1
ATOM 1728 O O . THR A 1 211 ? 25.549 -14.244 -19.868 1.00 94.12 211 THR A O 1
ATOM 1731 N N . VAL A 1 212 ? 25.075 -12.090 -19.487 1.00 92.88 212 VAL A N 1
ATOM 1732 C CA . VAL A 1 212 ? 23.841 -12.120 -20.277 1.00 92.88 212 VAL A CA 1
ATOM 1733 C C . VAL A 1 212 ? 24.137 -12.356 -21.762 1.00 92.88 212 VAL A C 1
ATOM 1735 O O . VAL A 1 212 ? 23.376 -13.048 -22.434 1.00 92.88 212 VAL A O 1
ATOM 1738 N N . GLN A 1 213 ? 25.261 -11.850 -22.272 1.00 92.88 213 GLN A N 1
ATOM 1739 C CA . GLN A 1 213 ? 25.715 -12.123 -23.634 1.00 92.88 213 GLN A CA 1
ATOM 1740 C C . GLN A 1 213 ? 26.121 -13.589 -23.826 1.00 92.88 213 GLN A C 1
ATOM 1742 O O . GLN A 1 213 ? 25.751 -14.186 -24.835 1.00 92.88 213 GLN A O 1
ATOM 1747 N N . LYS A 1 214 ? 26.823 -14.191 -22.857 1.00 94.81 214 LYS A N 1
ATOM 1748 C CA . LYS A 1 214 ? 27.136 -15.627 -22.867 1.00 94.81 214 LYS A CA 1
ATOM 1749 C C . LYS A 1 214 ? 25.854 -16.466 -22.918 1.00 94.81 214 LYS A C 1
ATOM 1751 O O . LYS A 1 214 ? 25.703 -17.282 -23.822 1.00 94.81 214 LYS A O 1
ATOM 1756 N N . LEU A 1 215 ? 24.895 -16.186 -22.033 1.00 93.88 215 LEU A N 1
ATOM 1757 C CA . LEU A 1 215 ? 23.600 -16.878 -22.001 1.00 93.88 215 LEU A CA 1
ATOM 1758 C C . LEU A 1 215 ? 22.806 -16.706 -23.306 1.00 93.88 215 LEU A C 1
ATOM 1760 O O . LEU A 1 215 ? 22.192 -17.655 -23.788 1.00 93.88 215 LEU A O 1
ATOM 1764 N N . ALA A 1 216 ? 22.830 -15.511 -23.902 1.00 92.94 216 ALA A N 1
ATOM 1765 C CA . ALA A 1 216 ? 22.180 -15.238 -25.184 1.00 92.94 216 ALA A CA 1
ATOM 1766 C C . ALA A 1 216 ? 22.846 -15.948 -26.371 1.00 92.94 216 ALA A C 1
ATOM 1768 O O . ALA A 1 216 ? 22.158 -16.236 -27.347 1.00 92.94 216 ALA A O 1
ATOM 1769 N N . ASN A 1 217 ? 24.144 -16.245 -26.297 1.00 92.38 217 ASN A N 1
ATOM 1770 C CA . ASN A 1 217 ? 24.840 -17.028 -27.317 1.00 92.38 217 ASN A CA 1
ATOM 1771 C C . ASN A 1 217 ? 24.556 -18.529 -27.175 1.00 92.38 217 ASN A C 1
ATOM 1773 O O . ASN A 1 217 ? 24.354 -19.202 -28.180 1.00 92.38 217 ASN A O 1
ATOM 1777 N N . GLU A 1 218 ? 24.520 -19.041 -25.943 1.00 94.50 218 GLU A N 1
ATOM 1778 C CA . GLU A 1 218 ? 24.247 -20.455 -25.657 1.00 94.50 218 GLU A CA 1
ATOM 1779 C C . GLU A 1 218 ? 22.778 -20.819 -25.918 1.00 94.50 218 GLU A C 1
ATOM 1781 O O . GLU A 1 218 ? 22.489 -21.839 -26.535 1.00 94.50 218 GLU A O 1
ATOM 1786 N N . ASN A 1 219 ? 21.841 -19.971 -25.479 1.00 93.25 219 ASN A N 1
ATOM 1787 C CA . ASN A 1 219 ? 20.398 -20.214 -25.555 1.00 93.25 219 ASN A CA 1
ATOM 1788 C C . ASN A 1 219 ? 19.645 -18.965 -26.059 1.00 93.25 219 ASN A C 1
ATOM 1790 O O . ASN A 1 219 ? 18.912 -18.309 -25.302 1.00 93.25 219 ASN A O 1
ATOM 1794 N N . PRO A 1 220 ? 19.785 -18.615 -27.353 1.00 89.56 220 PRO A N 1
ATOM 1795 C CA . PRO A 1 220 ? 19.274 -17.359 -27.904 1.00 89.56 220 PRO A CA 1
ATOM 1796 C C . PRO A 1 220 ? 17.755 -17.220 -27.784 1.00 89.56 220 PRO A C 1
ATOM 1798 O O . PRO A 1 220 ? 17.272 -16.136 -27.464 1.00 89.56 220 PRO A O 1
ATOM 1801 N N . ASN A 1 221 ? 17.000 -18.313 -27.946 1.00 88.00 221 ASN A N 1
ATOM 1802 C CA . ASN A 1 221 ? 15.533 -18.309 -27.854 1.00 88.00 221 ASN A CA 1
ATOM 1803 C C . ASN A 1 221 ? 15.003 -17.812 -26.501 1.00 88.00 221 ASN A C 1
ATOM 1805 O O . ASN A 1 221 ? 13.934 -17.207 -26.444 1.00 88.00 221 ASN A O 1
ATOM 1809 N N . ILE A 1 222 ? 15.766 -18.027 -25.428 1.00 87.12 222 ILE A N 1
ATOM 1810 C CA . ILE A 1 222 ? 15.402 -17.601 -24.076 1.00 87.12 222 ILE A CA 1
ATOM 1811 C C . ILE A 1 222 ? 16.008 -16.226 -23.785 1.00 87.12 222 ILE A C 1
ATOM 1813 O O . ILE A 1 222 ? 15.310 -15.308 -23.346 1.00 87.12 222 ILE A O 1
ATOM 1817 N N . TYR A 1 223 ? 17.308 -16.050 -24.033 1.00 91.69 223 TYR A N 1
ATOM 1818 C CA . TYR A 1 223 ? 18.060 -14.943 -23.438 1.00 91.69 223 TYR A CA 1
ATOM 1819 C C . TYR A 1 223 ? 18.303 -13.738 -24.351 1.00 91.69 223 TYR A C 1
ATOM 1821 O O . TYR A 1 223 ? 18.621 -12.675 -23.821 1.00 91.69 223 TYR A O 1
ATOM 1829 N N . GLN A 1 224 ? 18.065 -13.808 -25.670 1.00 90.31 224 GLN A N 1
ATOM 1830 C CA . GLN A 1 224 ? 18.225 -12.625 -26.539 1.00 90.31 224 GLN A CA 1
ATOM 1831 C C . GLN A 1 224 ? 17.322 -11.458 -26.124 1.00 90.31 224 GLN A C 1
ATOM 1833 O O . GLN A 1 224 ? 17.749 -10.306 -26.046 1.00 90.31 224 GLN A O 1
ATOM 1838 N N . ARG A 1 225 ? 16.069 -11.756 -25.767 1.00 89.62 225 ARG A N 1
ATOM 1839 C CA . ARG A 1 225 ? 15.141 -10.745 -25.248 1.00 89.62 225 ARG A CA 1
ATOM 1840 C C . ARG A 1 225 ? 15.600 -10.171 -23.909 1.00 89.62 225 ARG A C 1
ATOM 1842 O O . ARG A 1 225 ? 15.496 -8.966 -23.699 1.00 89.62 225 ARG A O 1
ATOM 1849 N N . HIS A 1 226 ? 16.104 -11.016 -23.011 1.00 90.81 226 HIS A N 1
ATOM 1850 C CA . HIS A 1 226 ? 16.604 -10.584 -21.705 1.00 90.81 226 HIS A CA 1
ATOM 1851 C C . HIS A 1 226 ? 17.814 -9.656 -21.858 1.00 90.81 226 HIS A C 1
ATOM 1853 O O . HIS A 1 226 ? 17.842 -8.594 -21.239 1.00 90.81 226 HIS A O 1
ATOM 1859 N N . GLN A 1 227 ? 18.750 -10.003 -22.748 1.00 92.94 227 GLN A N 1
ATOM 1860 C CA . GLN A 1 227 ? 19.903 -9.176 -23.101 1.00 92.94 227 GLN A CA 1
ATOM 1861 C C . GLN A 1 227 ? 19.487 -7.778 -23.540 1.00 92.94 227 GLN A C 1
ATOM 1863 O O . GLN A 1 227 ? 19.927 -6.787 -22.951 1.00 92.94 227 GLN A O 1
ATOM 1868 N N . PHE A 1 228 ? 18.590 -7.700 -24.523 1.00 92.81 228 PHE A N 1
ATOM 1869 C CA . PHE A 1 228 ? 18.138 -6.419 -25.040 1.00 92.81 228 PHE A CA 1
ATOM 1870 C C . PHE A 1 228 ? 17.406 -5.585 -23.978 1.00 92.81 228 PHE A C 1
ATOM 1872 O O . PHE A 1 228 ? 17.677 -4.392 -23.839 1.00 92.81 228 PHE A O 1
ATOM 1879 N N . LEU A 1 229 ? 16.515 -6.200 -23.189 1.00 91.50 229 LEU A N 1
ATOM 1880 C CA . LEU A 1 229 ? 15.767 -5.492 -22.146 1.00 91.50 229 LEU A CA 1
ATOM 1881 C C . LEU A 1 229 ? 16.670 -4.970 -21.025 1.00 91.50 229 LEU A C 1
ATOM 1883 O O . LEU A 1 229 ? 16.469 -3.842 -20.582 1.00 91.50 229 LEU A O 1
ATOM 1887 N N . ILE A 1 230 ? 17.674 -5.739 -20.595 1.00 91.69 230 ILE A N 1
ATOM 1888 C CA . ILE A 1 230 ? 18.640 -5.301 -19.575 1.00 91.69 230 ILE A CA 1
ATOM 1889 C C . ILE A 1 230 ? 19.435 -4.093 -20.081 1.00 91.69 230 ILE A C 1
ATOM 1891 O O . ILE A 1 230 ? 19.540 -3.085 -19.380 1.00 91.69 230 ILE A O 1
ATOM 1895 N N . GLN A 1 231 ? 19.931 -4.150 -21.322 1.00 92.44 231 GLN A N 1
ATOM 1896 C CA . GLN A 1 231 ? 20.650 -3.035 -21.943 1.00 92.44 231 GLN A CA 1
ATOM 1897 C C . GLN A 1 231 ? 19.766 -1.792 -22.101 1.00 92.44 231 GLN A C 1
ATOM 1899 O O . GLN A 1 231 ? 20.228 -0.682 -21.836 1.00 92.44 231 GLN A O 1
ATOM 1904 N N . LEU A 1 232 ? 18.499 -1.963 -22.490 1.00 92.00 232 LEU A N 1
ATOM 1905 C C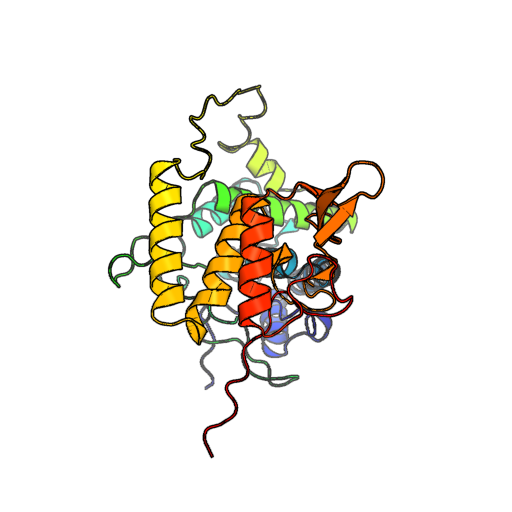A . LEU A 1 232 ? 17.532 -0.876 -22.648 1.00 92.00 232 LEU A CA 1
ATOM 1906 C C . LEU A 1 232 ? 17.164 -0.220 -21.308 1.00 92.00 232 LEU A C 1
ATOM 1908 O O . LEU A 1 232 ? 17.207 1.005 -21.195 1.00 92.00 232 LEU A O 1
ATOM 1912 N N . LEU A 1 233 ? 16.828 -1.022 -20.292 1.00 90.50 233 LEU A N 1
ATOM 1913 C CA . LEU A 1 233 ? 16.482 -0.546 -18.950 1.00 90.50 233 LEU A CA 1
ATOM 1914 C C . LEU A 1 233 ? 17.625 0.266 -18.340 1.00 90.50 233 LEU A C 1
ATOM 1916 O O . LEU A 1 233 ? 17.391 1.376 -17.861 1.00 90.50 233 LEU A O 1
ATOM 1920 N N . TYR A 1 234 ? 18.847 -0.273 -18.4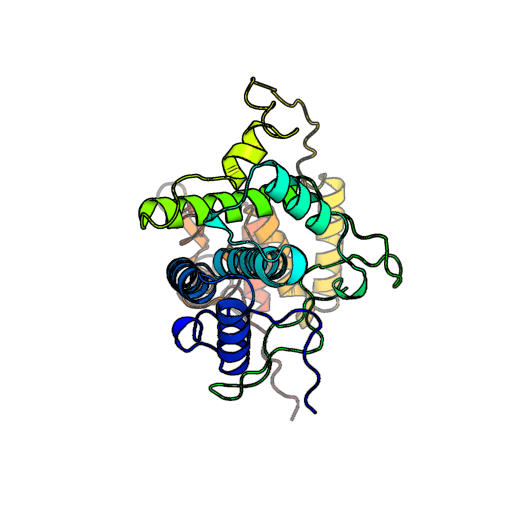01 1.00 89.50 234 TYR A N 1
ATOM 1921 C CA . TYR A 1 234 ? 20.028 0.366 -17.829 1.00 89.50 234 TYR A CA 1
ATOM 1922 C C . TYR A 1 234 ? 20.420 1.633 -18.598 1.00 89.50 234 TYR A C 1
ATOM 1924 O O . TYR A 1 234 ? 20.590 2.686 -17.995 1.00 89.50 234 TYR A O 1
ATOM 1932 N N . SER A 1 235 ? 20.484 1.574 -19.935 1.00 88.88 235 SER A N 1
ATOM 1933 C CA . SER A 1 235 ? 20.942 2.711 -20.753 1.00 88.88 235 SER A CA 1
ATOM 1934 C C . SER A 1 235 ? 19.972 3.895 -20.753 1.00 88.88 235 SER A C 1
ATOM 1936 O O . SER A 1 235 ? 20.398 5.030 -20.949 1.00 88.88 235 SER A O 1
ATOM 1938 N N . CYS A 1 236 ? 18.668 3.651 -20.579 1.00 88.19 236 CYS A N 1
ATOM 1939 C CA . CYS A 1 236 ? 17.649 4.702 -20.628 1.00 88.19 236 CYS A CA 1
ATOM 1940 C C . CYS A 1 236 ? 17.025 5.032 -19.258 1.00 88.19 236 CYS A C 1
ATOM 1942 O O . CYS A 1 236 ? 16.121 5.876 -19.190 1.00 88.19 236 CYS A O 1
ATOM 1944 N N . TYR A 1 237 ? 17.496 4.393 -18.179 1.00 86.69 237 TYR A N 1
ATOM 1945 C CA . TYR A 1 237 ? 16.972 4.532 -16.813 1.00 86.69 237 TYR A CA 1
ATOM 1946 C C . TYR A 1 237 ? 15.446 4.387 -16.766 1.00 86.69 237 TYR A C 1
ATOM 1948 O O . TYR A 1 237 ? 14.722 5.229 -16.225 1.00 86.69 237 TYR A O 1
ATOM 1956 N N . LEU A 1 238 ? 14.945 3.353 -17.441 1.00 84.50 238 LEU A N 1
ATOM 1957 C CA . LEU A 1 238 ? 13.513 3.137 -17.606 1.00 84.50 238 LEU A CA 1
ATOM 1958 C C . LEU A 1 238 ? 12.935 2.420 -16.395 1.00 84.50 238 LEU A C 1
ATOM 1960 O O . LEU A 1 238 ? 13.555 1.531 -15.811 1.00 84.50 238 LEU A O 1
ATOM 1964 N N . ARG A 1 239 ? 11.690 2.751 -16.059 1.00 81.62 239 ARG A N 1
ATOM 1965 C CA . ARG A 1 239 ? 10.902 1.928 -15.139 1.00 81.62 239 ARG A CA 1
ATOM 1966 C C . ARG A 1 239 ? 10.406 0.686 -15.871 1.00 81.62 239 ARG A C 1
ATOM 1968 O O . ARG A 1 239 ? 10.070 0.751 -17.051 1.00 81.62 239 ARG A O 1
ATOM 1975 N N . ILE A 1 240 ? 10.241 -0.423 -15.151 1.00 80.81 240 ILE A N 1
ATOM 1976 C CA . ILE A 1 240 ? 9.675 -1.664 -15.713 1.00 80.81 240 ILE A CA 1
ATOM 1977 C C . ILE A 1 240 ? 8.311 -1.398 -16.378 1.00 80.81 240 ILE A C 1
ATOM 1979 O O . ILE A 1 240 ? 8.031 -1.913 -17.458 1.00 80.81 240 ILE A O 1
ATOM 1983 N N . SER A 1 241 ? 7.482 -0.528 -15.790 1.00 77.38 241 SER A N 1
ATOM 1984 C CA . SER A 1 241 ? 6.175 -0.134 -16.342 1.00 77.38 241 SER A CA 1
ATOM 1985 C C . SER A 1 241 ? 6.244 0.644 -17.666 1.00 77.38 241 SER A C 1
ATOM 1987 O O . SER A 1 241 ? 5.243 0.736 -18.373 1.00 77.38 241 SER A O 1
ATOM 1989 N N . GLU A 1 242 ? 7.407 1.199 -18.021 1.00 82.19 242 GLU A N 1
ATOM 1990 C CA . GLU A 1 242 ? 7.636 1.922 -19.280 1.00 82.19 242 GLU A CA 1
ATOM 1991 C C . GLU A 1 242 ? 8.033 0.970 -20.421 1.00 82.19 242 GLU A C 1
ATOM 1993 O O . GLU A 1 242 ? 7.878 1.322 -21.589 1.00 82.19 242 GLU A O 1
ATOM 1998 N N . VAL A 1 243 ? 8.483 -0.248 -20.100 1.00 83.19 243 VAL A N 1
ATOM 1999 C CA . VAL A 1 243 ? 8.902 -1.282 -21.063 1.00 83.19 243 VAL A CA 1
ATOM 2000 C C . VAL A 1 243 ? 8.153 -2.604 -20.888 1.00 83.19 2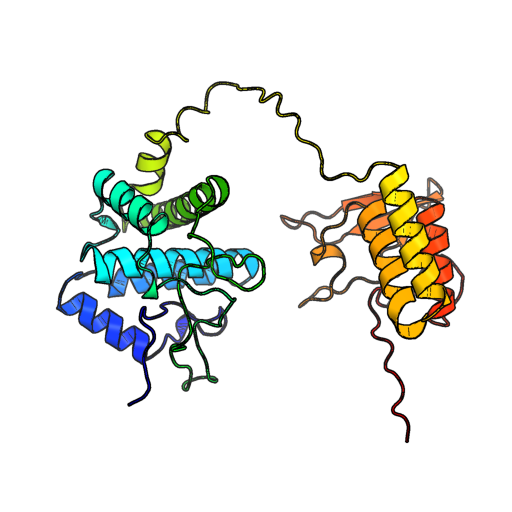43 VAL A C 1
ATOM 2002 O O . VAL A 1 243 ? 8.643 -3.638 -21.325 1.00 83.19 243 VAL A O 1
ATOM 2005 N N . SER A 1 244 ? 6.974 -2.589 -20.263 1.00 78.81 244 SER A N 1
ATOM 2006 C CA . SER A 1 244 ? 6.072 -3.744 -20.141 1.00 78.81 244 SER A CA 1
ATOM 2007 C C . SER A 1 244 ? 4.749 -3.478 -20.856 1.00 78.81 244 SER A C 1
ATOM 2009 O O . SER A 1 244 ? 4.276 -2.341 -20.918 1.00 78.81 244 SER A O 1
ATOM 2011 N N . ALA A 1 245 ? 4.164 -4.533 -21.425 1.00 76.38 245 ALA A N 1
ATOM 2012 C CA . ALA A 1 245 ? 2.832 -4.471 -22.009 1.00 76.38 245 ALA A CA 1
ATOM 2013 C C . ALA A 1 245 ? 1.775 -4.422 -20.895 1.00 76.38 245 ALA A C 1
ATOM 2015 O O . ALA A 1 245 ? 1.847 -5.185 -19.933 1.00 76.38 245 ALA A O 1
ATOM 2016 N N . ARG A 1 246 ? 0.805 -3.516 -21.030 1.00 71.50 246 ARG A N 1
ATOM 2017 C CA . ARG A 1 246 ? -0.321 -3.308 -20.109 1.00 71.50 246 ARG A CA 1
ATOM 2018 C C . ARG A 1 246 ? -1.547 -2.807 -20.873 1.00 71.50 246 ARG A C 1
ATOM 2020 O O . ARG A 1 246 ? -1.449 -2.435 -22.043 1.00 71.50 246 ARG A O 1
ATOM 2027 N N . ALA A 1 247 ? -2.699 -2.751 -20.210 1.00 65.62 247 ALA A N 1
ATOM 2028 C CA . ALA A 1 247 ? -3.913 -2.195 -20.803 1.00 65.62 247 ALA A CA 1
ATOM 2029 C C . ALA A 1 247 ? -3.656 -0.777 -21.361 1.00 65.62 247 ALA A C 1
ATOM 2031 O O . ALA A 1 247 ? -3.169 0.111 -20.656 1.00 65.62 247 ALA A O 1
ATOM 2032 N N . GLY A 1 248 ? -3.921 -0.583 -22.657 1.00 67.75 248 GLY A N 1
ATOM 2033 C CA . GLY A 1 248 ? -3.746 0.700 -23.348 1.00 67.75 248 GLY A CA 1
ATOM 2034 C C . GLY A 1 248 ? -2.297 1.166 -23.560 1.00 67.75 248 GLY A C 1
ATOM 2035 O O . GLY A 1 248 ? -2.089 2.320 -23.940 1.00 67.75 248 GLY A O 1
ATOM 2036 N N . TYR A 1 249 ? -1.285 0.326 -23.307 1.00 76.06 249 TYR A N 1
ATOM 2037 C CA . TYR A 1 249 ? 0.114 0.645 -23.608 1.00 76.06 249 TYR A CA 1
ATOM 2038 C C . TYR A 1 249 ? 0.953 -0.614 -23.844 1.00 76.06 249 TYR A C 1
ATOM 2040 O O . TYR A 1 249 ? 1.093 -1.455 -22.961 1.00 76.06 249 TYR A O 1
ATOM 2048 N N . SER A 1 250 ? 1.598 -0.697 -25.005 1.00 79.31 250 SER A N 1
ATOM 2049 C CA . SER A 1 250 ? 2.637 -1.688 -25.274 1.00 79.31 250 SER A CA 1
ATOM 2050 C C . SER A 1 250 ? 3.834 -0.992 -25.915 1.00 79.31 250 SER A C 1
ATOM 2052 O O . SER A 1 250 ? 3.638 -0.227 -26.863 1.00 79.31 250 SER A O 1
ATOM 2054 N N . PRO A 1 251 ? 5.063 -1.216 -25.422 1.00 82.12 251 PRO A N 1
ATOM 2055 C CA . PRO A 1 251 ? 6.238 -0.590 -26.000 1.00 82.12 251 PRO A CA 1
ATOM 2056 C C . PRO A 1 251 ? 6.522 -1.158 -27.397 1.00 82.12 251 PRO A C 1
ATOM 2058 O O . PRO A 1 251 ? 6.437 -2.368 -27.632 1.00 82.12 251 PRO A O 1
ATOM 2061 N N . VAL A 1 252 ? 6.877 -0.279 -28.330 1.00 85.25 252 VAL A N 1
ATOM 2062 C CA . VAL A 1 252 ? 7.098 -0.593 -29.750 1.00 85.25 252 VAL A CA 1
ATOM 2063 C C . VAL A 1 252 ? 8.445 -0.069 -30.223 1.00 85.25 252 VAL A C 1
ATOM 2065 O O . VAL A 1 252 ? 8.933 0.953 -29.747 1.00 85.25 252 VAL A O 1
ATOM 2068 N N . MET A 1 253 ? 9.036 -0.733 -31.215 1.00 82.69 253 MET A N 1
ATOM 2069 C CA . MET A 1 253 ? 10.323 -0.352 -31.802 1.00 82.69 253 MET A CA 1
ATOM 2070 C C . MET A 1 253 ? 10.292 1.079 -32.364 1.00 82.69 253 MET A C 1
ATOM 2072 O O . MET A 1 253 ? 11.304 1.769 -32.328 1.00 82.69 253 MET A O 1
ATOM 2076 N N . GLY A 1 254 ? 9.115 1.568 -32.781 1.00 82.69 254 GLY A N 1
ATOM 2077 C CA . GLY A 1 254 ? 8.872 2.963 -33.187 1.00 82.69 254 GLY A CA 1
ATOM 2078 C C . GLY A 1 254 ? 9.069 4.024 -32.097 1.00 82.69 254 GLY A C 1
ATOM 2079 O O . GLY A 1 254 ? 8.947 5.222 -32.365 1.00 82.69 254 GLY A O 1
ATOM 2080 N N . GLN A 1 255 ? 9.365 3.615 -30.863 1.00 87.50 255 GLN A N 1
ATOM 2081 C CA . GLN A 1 255 ? 9.807 4.526 -29.811 1.00 87.50 255 GLN A CA 1
ATOM 2082 C C . GLN A 1 255 ? 11.264 4.959 -29.990 1.00 87.50 255 GLN A C 1
ATOM 2084 O O . GLN A 1 255 ? 11.616 6.028 -29.501 1.00 87.50 255 GLN A O 1
ATOM 2089 N N . PHE A 1 256 ? 12.092 4.207 -30.720 1.00 89.56 256 PHE A N 1
ATOM 2090 C CA . PHE A 1 256 ? 13.403 4.685 -31.154 1.00 89.56 256 PHE A CA 1
ATOM 2091 C C . PHE A 1 256 ? 13.209 5.665 -32.309 1.00 89.56 256 PHE A C 1
ATOM 2093 O O . PHE A 1 256 ? 12.759 5.286 -33.382 1.00 89.56 256 PHE A O 1
ATOM 2100 N N . ARG A 1 257 ? 13.506 6.941 -32.092 1.00 88.44 257 ARG A N 1
ATOM 2101 C CA . ARG A 1 257 ? 13.307 8.011 -33.071 1.00 88.44 257 ARG A CA 1
ATOM 2102 C C . ARG A 1 257 ? 14.604 8.759 -33.267 1.00 88.44 257 ARG A C 1
ATOM 2104 O O . ARG A 1 257 ? 15.252 9.125 -32.293 1.00 88.44 257 ARG A O 1
ATOM 2111 N N . GLN A 1 258 ? 14.959 9.027 -34.511 1.00 88.19 258 GLN A N 1
ATOM 2112 C CA . GLN A 1 258 ? 16.058 9.930 -34.803 1.00 88.19 258 GLN A CA 1
ATOM 2113 C C . GLN A 1 258 ? 15.525 11.358 -34.856 1.00 88.19 258 GLN A C 1
ATOM 2115 O O . GLN A 1 258 ? 14.540 11.635 -35.540 1.00 88.19 258 GLN A O 1
ATOM 2120 N N . ASN A 1 259 ? 16.158 12.266 -34.122 1.00 86.31 259 ASN A N 1
ATOM 2121 C CA . ASN A 1 259 ? 15.912 13.685 -34.303 1.00 86.31 259 ASN A CA 1
ATOM 2122 C C . ASN A 1 259 ? 16.456 14.092 -35.682 1.00 86.31 259 ASN A C 1
ATOM 2124 O O . ASN A 1 259 ? 17.640 13.909 -35.950 1.00 86.31 259 ASN A O 1
ATOM 2128 N N . GLN A 1 260 ? 15.598 14.624 -36.553 1.00 83.81 260 GLN A N 1
ATOM 2129 C CA . GLN A 1 260 ? 15.971 14.980 -37.927 1.00 83.81 260 GLN A CA 1
ATOM 2130 C C . GLN A 1 260 ? 16.961 16.149 -37.999 1.00 83.81 260 GLN A C 1
ATOM 2132 O O . GLN A 1 260 ? 17.758 16.205 -38.926 1.00 83.81 260 GLN A O 1
ATOM 2137 N N . GLN A 1 261 ? 16.941 17.056 -37.018 1.00 81.69 261 GLN A N 1
ATOM 2138 C CA . GLN A 1 261 ? 17.821 18.226 -36.994 1.00 81.69 261 GLN A CA 1
ATOM 2139 C C . GLN A 1 261 ? 19.220 17.881 -36.482 1.00 81.69 261 GLN A C 1
ATOM 2141 O O . GLN A 1 261 ? 20.211 18.368 -37.012 1.00 81.69 261 GLN A O 1
ATOM 2146 N N . THR A 1 262 ? 19.312 17.044 -35.445 1.00 85.94 262 THR A N 1
ATOM 2147 C CA . THR A 1 262 ? 20.593 16.743 -34.782 1.00 85.94 262 THR A CA 1
ATOM 2148 C C . THR A 1 262 ? 21.167 15.379 -35.153 1.00 85.94 262 THR A C 1
ATOM 2150 O O . THR A 1 262 ? 22.301 15.070 -34.799 1.00 85.94 262 THR A O 1
ATOM 2153 N N . GLY A 1 263 ? 20.385 14.515 -35.804 1.00 85.94 263 GLY A N 1
ATOM 2154 C CA . GLY A 1 263 ? 20.750 13.126 -36.085 1.00 85.94 263 GLY A CA 1
ATOM 2155 C C . GLY A 1 263 ? 20.810 12.223 -34.844 1.00 85.94 263 GLY A C 1
ATOM 2156 O O . GLY A 1 263 ? 21.105 11.033 -34.977 1.00 85.94 263 GLY A O 1
ATOM 2157 N N . ILE A 1 264 ? 20.522 12.748 -33.647 1.00 88.31 264 ILE A N 1
ATOM 2158 C CA . ILE A 1 264 ? 20.619 12.016 -32.378 1.00 88.31 264 ILE A CA 1
ATOM 2159 C C . ILE A 1 264 ? 19.432 11.065 -32.228 1.00 88.31 264 ILE A C 1
ATOM 2161 O O . ILE A 1 264 ? 18.276 11.449 -32.411 1.00 88.31 264 ILE A O 1
ATOM 2165 N N . TRP A 1 265 ? 19.714 9.821 -31.842 1.00 90.75 265 TRP A N 1
ATOM 2166 C CA . TRP A 1 265 ? 18.684 8.838 -31.525 1.00 90.75 265 TRP A CA 1
ATOM 2167 C C . TRP A 1 265 ? 18.118 9.050 -30.123 1.00 90.75 265 TRP A C 1
ATOM 2169 O O . TRP A 1 265 ? 18.848 9.259 -29.155 1.00 90.75 265 TRP A O 1
ATOM 2179 N N . LEU A 1 266 ? 16.798 8.959 -30.028 1.00 91.38 266 LEU A N 1
ATOM 2180 C CA . LEU A 1 266 ? 16.007 9.158 -28.828 1.00 91.38 266 LEU A CA 1
ATOM 2181 C C . LEU A 1 266 ? 15.088 7.958 -28.610 1.00 91.38 266 LEU A C 1
ATOM 2183 O O . LEU A 1 266 ? 14.515 7.428 -29.556 1.00 91.38 266 LEU A O 1
ATOM 2187 N N . PHE A 1 267 ? 14.896 7.561 -27.360 1.00 91.50 267 PHE A N 1
ATOM 2188 C CA . PHE A 1 267 ? 13.863 6.625 -26.951 1.00 91.50 267 PHE A CA 1
ATOM 2189 C C . PHE A 1 267 ? 12.685 7.408 -26.368 1.00 91.50 267 PHE A C 1
ATOM 2191 O O . PHE A 1 267 ? 12.813 8.067 -25.334 1.00 91.50 267 PHE A O 1
ATOM 2198 N N . TYR A 1 268 ? 11.549 7.374 -27.058 1.00 89.50 268 TYR A N 1
ATOM 2199 C CA . TYR A 1 268 ? 10.345 8.128 -26.729 1.00 89.50 268 TYR A CA 1
ATOM 2200 C C . TYR A 1 268 ? 9.437 7.368 -25.757 1.00 89.50 268 TYR A C 1
ATOM 2202 O O . TYR A 1 268 ? 8.943 6.280 -26.056 1.00 89.50 268 TYR A O 1
ATOM 2210 N N . ILE A 1 269 ? 9.147 7.984 -24.612 1.00 87.31 269 ILE A N 1
ATOM 2211 C CA . ILE A 1 269 ? 8.301 7.436 -23.549 1.00 87.31 269 ILE A CA 1
ATOM 2212 C C . ILE A 1 269 ? 7.007 8.261 -23.503 1.00 87.31 269 ILE A C 1
ATOM 2214 O O . ILE A 1 269 ? 7.011 9.397 -23.016 1.00 87.31 269 ILE A O 1
ATOM 2218 N N . PRO A 1 270 ? 5.881 7.722 -24.005 1.00 80.69 270 PRO A N 1
ATOM 2219 C CA . PRO A 1 270 ? 4.642 8.484 -24.138 1.00 80.69 270 PRO A CA 1
ATOM 2220 C C . PRO A 1 270 ? 3.907 8.698 -22.810 1.00 80.69 270 PRO A C 1
ATOM 2222 O O . PRO A 1 270 ? 3.127 9.639 -22.698 1.00 80.69 270 PRO A O 1
ATOM 2225 N N . LYS A 1 271 ? 4.119 7.829 -21.814 1.00 73.62 271 LYS A N 1
ATOM 2226 C CA . LYS A 1 271 ? 3.502 7.930 -20.484 1.00 73.62 271 LYS A CA 1
ATOM 2227 C C . LYS A 1 271 ? 4.507 7.496 -19.416 1.00 73.62 271 LYS A C 1
ATOM 2229 O O . LYS A 1 271 ? 4.778 6.305 -19.292 1.00 73.62 271 LYS A O 1
ATOM 2234 N N . SER A 1 272 ? 5.029 8.447 -18.643 1.00 66.69 272 SER A N 1
ATOM 2235 C CA . SER A 1 272 ? 5.786 8.180 -17.411 1.00 66.69 2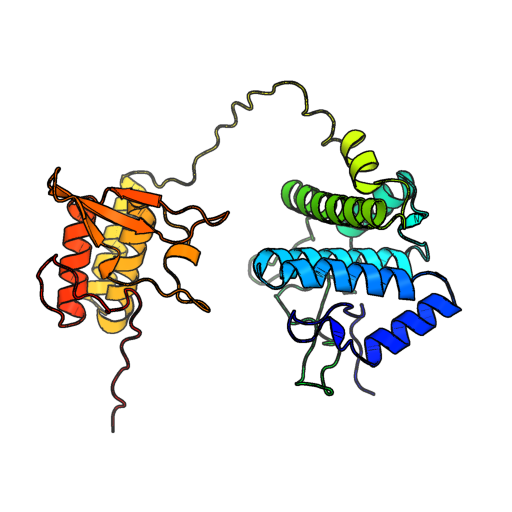72 SER A CA 1
ATOM 2236 C C . SER A 1 272 ? 4.913 8.409 -16.161 1.00 66.69 272 SER A C 1
ATOM 2238 O O . SER A 1 272 ? 3.707 8.654 -16.269 1.00 66.69 272 SER A O 1
ATOM 2240 N N . LYS A 1 273 ? 5.504 8.328 -14.958 1.00 60.38 273 LYS A N 1
ATOM 2241 C CA . LYS A 1 273 ? 4.828 8.658 -13.687 1.00 60.38 273 LYS A CA 1
ATOM 2242 C C . LYS A 1 273 ? 4.270 10.090 -13.760 1.00 60.38 273 LYS A C 1
ATOM 2244 O O . LYS A 1 273 ? 4.995 11.009 -14.133 1.00 60.38 273 LYS A O 1
ATOM 2249 N N . GLY A 1 274 ? 2.986 10.267 -13.437 1.00 59.34 274 GLY A N 1
ATOM 2250 C CA . GLY A 1 274 ? 2.283 11.555 -13.548 1.00 59.34 274 GLY A CA 1
ATOM 2251 C C . GLY A 1 274 ? 1.861 11.943 -14.973 1.00 59.34 274 GLY A C 1
ATOM 2252 O O . GLY A 1 274 ? 1.615 13.114 -15.231 1.00 59.34 274 GLY A O 1
ATOM 2253 N N . GLY A 1 275 ? 1.840 11.000 -15.924 1.00 63.06 275 GLY A N 1
ATOM 2254 C CA . GLY A 1 275 ? 1.323 11.229 -17.283 1.00 63.06 275 GLY A CA 1
ATOM 2255 C C . GLY A 1 275 ? 2.244 12.031 -18.210 1.00 63.06 275 GLY A C 1
ATOM 2256 O O . GLY A 1 275 ? 1.912 12.234 -19.377 1.00 63.06 275 GLY A O 1
ATOM 2257 N N . LYS A 1 276 ? 3.420 12.455 -17.734 1.00 71.44 276 LYS A N 1
ATOM 2258 C CA . LYS A 1 276 ? 4.366 13.255 -18.520 1.00 71.44 276 LYS A CA 1
ATOM 2259 C C . LYS A 1 276 ? 5.044 12.417 -19.609 1.00 71.44 276 LYS A C 1
ATOM 2261 O O . LYS A 1 276 ? 5.490 11.292 -19.362 1.00 71.44 276 LYS A O 1
ATOM 2266 N N . LYS A 1 277 ? 5.141 12.997 -20.806 1.00 85.50 277 LYS A N 1
ATOM 2267 C CA . LYS A 1 277 ? 5.917 12.483 -21.945 1.00 85.50 277 LYS A CA 1
ATOM 2268 C C . LYS A 1 277 ? 7.386 12.862 -21.759 1.00 85.50 277 LYS A C 1
ATOM 2270 O O . LYS A 1 277 ? 7.668 13.984 -21.345 1.00 85.50 277 LYS A O 1
ATOM 2275 N N . ARG A 1 278 ? 8.318 11.963 -22.084 1.00 86.75 278 ARG A N 1
ATOM 2276 C CA . ARG A 1 278 ? 9.758 12.280 -22.096 1.00 86.75 278 ARG A CA 1
ATOM 2277 C C . ARG A 1 278 ? 10.499 11.508 -23.185 1.00 86.75 278 ARG A C 1
ATOM 2279 O O . ARG A 1 278 ? 10.015 10.478 -23.647 1.00 86.75 278 ARG A O 1
ATOM 2286 N N . SER A 1 279 ? 11.686 11.982 -23.544 1.00 89.19 279 SER A N 1
ATOM 2287 C CA . SER A 1 279 ? 12.609 11.294 -24.451 1.00 89.19 279 SER A CA 1
ATOM 2288 C C . SER A 1 279 ? 13.963 11.124 -23.774 1.00 89.19 279 SER A C 1
ATOM 2290 O O . SER A 1 279 ? 14.385 12.002 -23.024 1.00 89.19 279 SER A O 1
ATOM 2292 N N . VAL A 1 280 ? 14.640 10.007 -24.035 1.00 89.50 280 VAL A N 1
ATOM 2293 C CA . VAL A 1 280 ? 15.988 9.725 -23.514 1.00 89.50 280 VAL A CA 1
ATOM 2294 C C . VAL A 1 280 ? 16.947 9.551 -24.675 1.00 89.50 280 VAL A C 1
ATOM 2296 O O . VAL A 1 280 ? 16.595 8.899 -25.651 1.00 89.50 280 VAL A O 1
ATOM 2299 N N . THR A 1 281 ? 18.143 10.121 -24.595 1.00 91.06 281 THR A N 1
ATOM 2300 C CA . THR A 1 281 ? 19.178 9.909 -25.610 1.00 91.06 281 THR A CA 1
ATOM 2301 C C . THR A 1 281 ? 19.616 8.447 -25.640 1.00 91.06 281 THR A C 1
ATOM 2303 O O . THR A 1 281 ? 19.727 7.781 -24.613 1.00 91.06 281 THR A O 1
ATOM 2306 N N . VAL A 1 282 ? 19.832 7.924 -26.844 1.00 91.25 282 VAL A N 1
ATOM 2307 C CA . VAL A 1 282 ? 20.187 6.522 -27.070 1.00 91.25 282 VAL A CA 1
ATOM 2308 C C . VAL A 1 282 ? 21.660 6.449 -27.438 1.00 91.25 282 VAL A C 1
ATOM 2310 O O . VAL A 1 282 ? 22.100 7.044 -28.422 1.00 91.25 282 VAL A O 1
ATOM 2313 N N . SER A 1 283 ? 22.428 5.699 -26.651 1.00 90.75 283 SER A N 1
ATOM 2314 C CA . SER A 1 283 ? 23.849 5.483 -26.911 1.00 90.75 283 SER A CA 1
ATOM 2315 C C . SER A 1 283 ? 24.073 4.598 -28.144 1.00 90.75 283 SER A C 1
ATOM 2317 O O . SER A 1 283 ? 23.232 3.779 -28.522 1.00 90.75 283 SER A O 1
ATOM 2319 N N . LYS A 1 284 ? 25.261 4.696 -28.753 1.00 89.00 284 LYS A N 1
ATOM 2320 C CA . LYS A 1 284 ? 25.658 3.831 -29.879 1.00 89.00 284 LYS A CA 1
ATOM 2321 C C . LYS A 1 284 ? 25.642 2.343 -29.501 1.00 89.00 284 LYS A C 1
ATOM 2323 O O . LYS A 1 284 ? 25.268 1.508 -30.320 1.00 89.00 284 LYS A O 1
ATOM 2328 N N . SER A 1 285 ? 25.993 2.026 -28.253 1.00 89.12 285 SER A N 1
ATOM 2329 C CA . SER A 1 285 ? 25.923 0.664 -27.710 1.00 89.12 285 SER A CA 1
ATOM 2330 C C . SER A 1 285 ? 24.484 0.137 -27.702 1.00 89.12 285 SER A C 1
ATOM 2332 O O . SER A 1 285 ? 24.221 -0.941 -28.234 1.00 89.12 285 SER A O 1
ATOM 2334 N N . LEU A 1 286 ? 23.526 0.938 -27.219 1.00 91.81 286 LEU A N 1
ATOM 2335 C CA . LEU A 1 286 ? 22.113 0.558 -27.220 1.00 91.81 286 LEU A CA 1
ATOM 2336 C C . LEU A 1 286 ? 21.541 0.440 -28.645 1.00 91.81 286 LEU A C 1
ATOM 2338 O O . LEU A 1 286 ? 20.749 -0.461 -28.917 1.00 91.81 286 LEU A O 1
ATOM 2342 N N . LEU A 1 287 ? 21.975 1.286 -29.585 1.00 90.44 287 LEU A N 1
ATOM 2343 C CA . LEU A 1 287 ? 21.604 1.134 -30.999 1.00 90.44 287 LEU A CA 1
ATOM 2344 C C . LEU A 1 287 ? 22.125 -0.173 -31.604 1.00 90.44 287 LEU A C 1
ATOM 2346 O O . LEU A 1 287 ? 21.418 -0.820 -32.375 1.00 90.44 287 LEU A O 1
ATOM 2350 N N . ASN A 1 288 ? 23.347 -0.583 -31.261 1.00 90.44 288 ASN A N 1
ATOM 2351 C CA . ASN A 1 288 ? 23.893 -1.862 -31.710 1.00 90.44 288 ASN A CA 1
ATOM 2352 C C . ASN A 1 288 ? 23.130 -3.041 -31.093 1.00 90.44 288 ASN A C 1
ATOM 2354 O O . ASN A 1 288 ? 22.795 -3.982 -31.809 1.00 90.44 288 ASN A O 1
ATOM 2358 N N . ALA A 1 289 ? 22.775 -2.957 -29.808 1.00 90.69 289 ALA A N 1
ATOM 2359 C CA . ALA A 1 289 ? 21.919 -3.940 -29.150 1.00 90.69 289 ALA A CA 1
ATOM 2360 C C . ALA A 1 289 ? 20.551 -4.067 -29.842 1.00 90.69 289 ALA A C 1
ATOM 2362 O O . ALA A 1 289 ? 20.102 -5.177 -30.127 1.00 90.69 289 ALA A O 1
ATOM 2363 N N . LEU A 1 290 ? 19.926 -2.938 -30.198 1.00 90.06 290 LEU A N 1
ATOM 2364 C CA . LEU A 1 290 ? 18.674 -2.914 -30.957 1.00 90.06 290 LEU A CA 1
ATOM 2365 C C . LEU A 1 290 ? 18.818 -3.613 -32.315 1.00 90.06 290 LEU A C 1
ATOM 2367 O O . LEU A 1 290 ? 17.966 -4.424 -32.674 1.00 90.06 290 LEU A O 1
ATOM 2371 N N . LYS A 1 291 ? 19.890 -3.334 -33.066 1.00 89.12 291 LYS A N 1
ATOM 2372 C CA . LYS A 1 291 ? 20.158 -3.988 -34.359 1.00 89.12 291 LYS A CA 1
ATOM 2373 C C . LYS A 1 291 ? 20.315 -5.501 -34.210 1.00 89.12 291 LYS A C 1
ATOM 2375 O O . LYS A 1 291 ? 19.702 -6.249 -34.971 1.00 89.12 291 LYS A O 1
ATOM 2380 N N . SER A 1 292 ? 21.097 -5.950 -33.228 1.00 88.25 292 SER A N 1
ATOM 2381 C CA . SER A 1 292 ? 21.304 -7.375 -32.944 1.00 88.25 292 SER A CA 1
ATOM 2382 C C . SER A 1 292 ? 19.996 -8.072 -32.580 1.00 88.25 292 SER A C 1
ATOM 2384 O O . SER A 1 292 ? 19.683 -9.127 -33.130 1.00 88.25 292 SER A O 1
ATOM 2386 N N . TYR A 1 293 ? 19.181 -7.442 -31.734 1.00 90.44 293 TYR A N 1
ATOM 2387 C CA . TYR A 1 293 ? 17.891 -7.992 -31.340 1.00 90.44 293 TYR A CA 1
ATOM 2388 C C . TYR A 1 293 ? 16.886 -8.023 -32.504 1.00 90.44 293 TYR A C 1
ATOM 2390 O O . TYR A 1 293 ? 16.194 -9.020 -32.703 1.00 90.44 293 TYR A O 1
ATOM 2398 N N . ARG A 1 294 ? 16.852 -6.985 -33.353 1.00 87.56 294 ARG A N 1
ATOM 2399 C CA . ARG A 1 294 ? 16.047 -6.986 -34.591 1.00 87.56 294 ARG A CA 1
ATOM 2400 C C . ARG A 1 294 ? 16.466 -8.109 -35.541 1.00 87.56 294 ARG A C 1
ATOM 2402 O O . ARG A 1 294 ? 15.594 -8.778 -36.089 1.00 87.56 294 ARG A O 1
ATOM 2409 N N . LYS A 1 295 ? 17.774 -8.355 -35.688 1.00 87.50 295 LYS A N 1
ATOM 2410 C CA . LYS A 1 295 ? 18.306 -9.475 -36.480 1.00 87.50 295 LYS A CA 1
ATOM 2411 C C . LYS A 1 295 ? 17.839 -10.823 -35.923 1.00 87.50 295 LYS A C 1
ATOM 2413 O O . LYS A 1 295 ? 17.397 -11.667 -36.697 1.00 87.50 295 LYS A O 1
ATOM 2418 N N . PHE A 1 296 ? 17.881 -11.006 -34.603 1.00 87.88 296 PHE A N 1
ATOM 2419 C CA . PHE A 1 296 ? 17.370 -12.212 -33.943 1.00 87.88 296 PHE A CA 1
ATOM 2420 C C . PHE A 1 296 ? 15.869 -12.429 -34.208 1.00 87.88 296 PHE A C 1
ATOM 2422 O O . PHE A 1 296 ? 15.453 -13.535 -34.542 1.00 87.88 296 PHE A O 1
ATOM 2429 N N . LEU A 1 297 ? 15.067 -11.361 -34.171 1.00 85.69 297 LEU A N 1
ATOM 2430 C CA . LEU A 1 297 ? 13.638 -11.400 -34.505 1.00 85.69 297 LEU A CA 1
ATOM 2431 C C . LEU A 1 297 ? 13.343 -11.541 -36.014 1.00 85.69 297 LEU A C 1
ATOM 2433 O O . LEU A 1 297 ? 12.177 -11.474 -36.404 1.00 85.69 297 LEU A O 1
ATOM 2437 N N . LYS A 1 298 ? 14.369 -11.713 -36.862 1.00 86.56 298 LYS A N 1
ATOM 2438 C CA . LYS A 1 298 ? 14.268 -11.757 -38.333 1.00 86.56 298 LYS A CA 1
ATOM 2439 C C . LYS A 1 298 ? 13.599 -10.507 -38.933 1.00 86.56 298 LYS A C 1
ATOM 2441 O O . LYS A 1 298 ? 12.934 -10.577 -39.962 1.00 86.56 298 LYS A O 1
ATOM 2446 N N . LEU A 1 299 ? 13.777 -9.352 -38.288 1.00 80.19 299 LEU A N 1
ATOM 2447 C CA . LEU A 1 299 ? 13.316 -8.048 -38.771 1.00 80.19 299 LEU A CA 1
ATOM 2448 C C . LEU A 1 299 ? 14.414 -7.356 -39.592 1.00 80.19 299 LEU A C 1
ATOM 2450 O O . LEU A 1 299 ? 15.600 -7.674 -39.473 1.00 80.19 299 LEU A O 1
ATOM 2454 N N . ARG A 1 300 ? 14.039 -6.358 -40.405 1.00 73.88 300 ARG A N 1
ATOM 2455 C CA . ARG A 1 300 ? 15.011 -5.556 -41.168 1.00 73.88 300 ARG A CA 1
ATOM 2456 C C . ARG A 1 300 ? 16.010 -4.881 -40.219 1.00 73.88 300 ARG A C 1
ATOM 2458 O O . ARG A 1 300 ? 15.615 -4.221 -39.259 1.00 73.88 300 ARG A O 1
ATOM 2465 N N . ILE A 1 301 ? 17.302 -4.994 -40.535 1.00 60.31 301 ILE A N 1
ATOM 2466 C CA . ILE A 1 301 ? 18.431 -4.468 -39.733 1.00 60.31 301 ILE A CA 1
ATOM 2467 C C . ILE A 1 301 ? 18.489 -2.923 -39.747 1.00 60.31 301 ILE A C 1
ATOM 2469 O O . ILE A 1 301 ? 19.230 -2.318 -38.969 1.00 60.31 301 ILE A O 1
ATOM 2473 N N . SER A 1 302 ? 17.682 -2.265 -40.591 1.00 60.41 302 SER A N 1
ATOM 2474 C CA . SER A 1 302 ? 17.549 -0.807 -40.582 1.00 60.41 302 SER A CA 1
ATOM 2475 C C . SER A 1 302 ? 17.123 -0.301 -39.201 1.00 60.41 302 SER A C 1
ATOM 2477 O O . SER A 1 302 ? 16.257 -0.882 -38.545 1.00 60.41 302 SER A O 1
ATOM 2479 N N . VAL A 1 303 ? 17.760 0.790 -38.768 1.00 53.47 303 VAL A N 1
ATOM 2480 C CA . VAL A 1 303 ? 17.434 1.497 -37.518 1.00 53.47 303 VAL A CA 1
ATOM 2481 C C . VAL A 1 303 ? 16.136 2.293 -37.672 1.00 53.47 303 VAL A C 1
ATOM 2483 O O . VAL A 1 303 ? 15.527 2.662 -36.675 1.00 53.47 303 VAL A O 1
ATOM 2486 N N . ILE A 1 304 ? 15.691 2.523 -38.915 1.00 55.44 304 ILE A N 1
ATOM 2487 C CA . ILE A 1 304 ? 14.392 3.123 -39.218 1.00 55.44 304 ILE A CA 1
ATOM 2488 C C . ILE A 1 304 ? 13.323 2.155 -38.700 1.00 55.44 304 ILE A C 1
ATOM 2490 O O . ILE A 1 304 ? 13.237 1.029 -39.200 1.00 55.44 304 ILE A O 1
ATOM 2494 N N . PRO A 1 305 ? 12.547 2.532 -37.674 1.00 54.31 305 PRO A N 1
ATOM 2495 C CA . PRO A 1 305 ? 11.611 1.604 -37.081 1.00 54.31 305 PRO A CA 1
ATOM 2496 C C . PRO A 1 305 ? 10.469 1.344 -38.049 1.00 54.31 305 PRO A C 1
ATOM 2498 O O . PRO A 1 305 ? 9.798 2.274 -38.488 1.00 54.31 305 PRO A O 1
ATOM 2501 N N . ASP A 1 306 ? 10.184 0.074 -38.300 1.00 55.12 306 ASP A N 1
ATOM 2502 C CA . ASP A 1 306 ? 8.885 -0.315 -38.824 1.00 55.12 306 ASP A CA 1
ATOM 2503 C C . ASP A 1 306 ? 7.828 0.082 -37.775 1.00 55.12 306 ASP A C 1
ATOM 2505 O O . ASP A 1 306 ? 7.803 -0.436 -36.648 1.00 55.12 306 ASP A O 1
ATOM 2509 N N . SER A 1 307 ? 6.999 1.069 -38.107 1.00 49.94 307 SER A N 1
ATOM 2510 C CA . SER A 1 307 ? 5.942 1.594 -37.247 1.00 49.94 307 SER A CA 1
ATOM 2511 C C . SER A 1 307 ? 4.906 0.500 -36.967 1.00 49.94 307 SER A C 1
ATOM 2513 O O . SER A 1 307 ? 4.022 0.264 -37.780 1.00 49.94 307 SER A O 1
ATOM 2515 N N . GLY A 1 308 ? 5.037 -0.196 -35.831 1.00 55.19 308 GLY A N 1
ATOM 2516 C CA . GLY A 1 308 ? 4.045 -1.177 -35.363 1.00 55.19 308 GLY A CA 1
ATOM 2517 C C . GLY A 1 308 ? 4.600 -2.401 -34.629 1.00 55.19 308 GLY A C 1
ATOM 2518 O O . GLY A 1 308 ? 3.848 -3.080 -33.936 1.00 55.19 308 GLY A O 1
ATOM 2519 N N . PHE A 1 309 ? 5.902 -2.694 -34.715 1.00 61.59 309 PHE A N 1
ATOM 2520 C CA . PHE A 1 309 ? 6.457 -3.895 -34.070 1.00 61.59 309 PHE A CA 1
ATOM 2521 C C . PHE A 1 309 ? 6.708 -3.691 -32.572 1.00 61.59 309 PHE A C 1
ATOM 2523 O O . PHE A 1 309 ? 7.419 -2.767 -32.179 1.00 61.59 309 PHE A O 1
ATOM 2530 N N . GLY A 1 310 ? 6.164 -4.574 -31.730 1.00 59.72 310 GLY A N 1
ATOM 2531 C CA . GLY A 1 310 ? 6.387 -4.565 -30.280 1.00 59.72 310 GLY A CA 1
ATOM 2532 C C . GLY A 1 310 ? 7.847 -4.832 -29.891 1.00 59.72 310 GLY A C 1
ATOM 2533 O O . GLY A 1 310 ? 8.503 -5.690 -30.477 1.00 59.72 310 GLY A O 1
ATOM 2534 N N . ILE A 1 311 ? 8.348 -4.130 -28.867 1.00 62.66 311 ILE A N 1
ATOM 2535 C CA . ILE A 1 311 ? 9.661 -4.399 -28.237 1.00 62.66 311 ILE A CA 1
ATOM 2536 C C . ILE A 1 311 ? 9.657 -5.770 -27.540 1.00 62.66 311 ILE A C 1
ATOM 2538 O O . ILE A 1 311 ? 10.662 -6.482 -27.496 1.00 62.66 311 ILE A O 1
ATOM 2542 N N . ILE A 1 312 ? 8.485 -6.160 -27.046 1.00 55.47 312 ILE A N 1
ATOM 2543 C CA . ILE A 1 312 ? 8.232 -7.377 -26.291 1.00 55.47 312 ILE A CA 1
ATOM 2544 C C . ILE A 1 312 ? 7.424 -8.343 -27.164 1.00 55.47 312 ILE A C 1
ATOM 2546 O O . ILE A 1 312 ? 6.223 -8.504 -26.971 1.00 55.47 312 ILE A O 1
ATOM 2550 N N . ARG A 1 313 ? 8.046 -8.996 -28.149 1.00 56.00 313 ARG A N 1
ATOM 2551 C CA . ARG A 1 313 ? 7.446 -10.221 -28.696 1.00 56.00 313 ARG A CA 1
ATOM 2552 C C . ARG A 1 313 ? 7.810 -11.380 -27.775 1.00 56.00 313 ARG A C 1
ATOM 2554 O O . ARG A 1 313 ? 8.967 -11.547 -27.387 1.00 56.00 313 ARG A O 1
ATOM 2561 N N . THR A 1 314 ? 6.819 -12.164 -27.383 1.00 42.50 314 THR A N 1
ATOM 2562 C CA . THR A 1 314 ? 7.064 -13.557 -27.015 1.00 42.50 314 THR A CA 1
ATOM 2563 C C . THR A 1 314 ? 7.328 -14.267 -28.336 1.00 42.50 314 THR A C 1
ATOM 2565 O O . THR A 1 314 ? 6.535 -14.125 -29.268 1.00 42.50 314 THR A O 1
ATOM 2568 N N . VAL A 1 315 ? 8.474 -14.933 -28.471 1.00 36.03 315 VAL A N 1
ATOM 2569 C CA . VAL A 1 315 ? 8.659 -15.878 -29.573 1.00 36.03 315 VAL A CA 1
ATOM 2570 C C . VAL A 1 315 ? 7.614 -16.958 -29.323 1.00 36.03 315 VAL A C 1
ATOM 2572 O O . VAL A 1 315 ? 7.731 -17.703 -28.355 1.00 36.03 315 VAL A O 1
ATOM 2575 N N . VAL A 1 316 ? 6.541 -16.968 -30.113 1.00 32.31 316 VAL A N 1
ATOM 2576 C CA . VAL A 1 316 ? 5.684 -18.148 -30.195 1.00 32.31 316 VAL A CA 1
ATOM 2577 C C . VAL A 1 316 ? 6.590 -19.209 -30.798 1.00 32.31 316 VAL A C 1
ATOM 2579 O O . VAL A 1 316 ? 7.001 -19.084 -31.952 1.00 32.31 316 VAL A O 1
ATOM 2582 N N . ILE A 1 317 ? 7.014 -20.159 -29.970 1.00 30.41 317 ILE A N 1
ATOM 2583 C CA . ILE A 1 317 ? 7.623 -21.394 -30.447 1.00 30.41 317 ILE A CA 1
ATOM 2584 C C . ILE A 1 317 ? 6.504 -22.043 -31.267 1.00 30.41 317 ILE A C 1
ATOM 2586 O O . ILE A 1 317 ? 5.439 -22.266 -30.692 1.00 30.41 317 ILE A O 1
ATOM 2590 N N . PRO A 1 318 ? 6.647 -22.232 -32.590 1.00 30.91 318 PRO A N 1
ATOM 2591 C CA . PRO A 1 318 ? 5.659 -23.008 -33.314 1.00 30.91 318 PRO A CA 1
ATOM 2592 C C . PRO A 1 318 ? 5.665 -24.395 -32.681 1.00 30.91 318 PRO A C 1
ATOM 2594 O O . PRO A 1 318 ? 6.736 -24.986 -32.519 1.00 30.91 318 PRO A O 1
ATOM 2597 N N . ASP A 1 319 ? 4.486 -24.829 -32.242 1.00 31.72 319 ASP A N 1
ATOM 2598 C CA . ASP A 1 319 ? 4.269 -26.142 -31.658 1.00 31.72 319 ASP A CA 1
ATOM 2599 C C . ASP A 1 319 ? 4.984 -27.193 -32.512 1.00 31.72 319 ASP A C 1
ATOM 2601 O O . ASP A 1 319 ? 4.832 -27.231 -33.736 1.00 31.72 319 ASP A O 1
ATOM 2605 N N . PHE A 1 320 ? 5.814 -28.007 -31.861 1.00 34.84 320 PHE A N 1
ATOM 2606 C CA . PHE A 1 320 ? 6.300 -29.238 -32.463 1.00 34.84 320 PHE A CA 1
ATOM 2607 C C . PHE A 1 320 ? 5.076 -30.138 -32.650 1.00 34.84 320 PHE A C 1
ATOM 2609 O O . PHE A 1 320 ? 4.563 -30.693 -31.680 1.00 34.84 320 PHE A O 1
ATOM 2616 N N . SER A 1 321 ? 4.580 -30.186 -33.887 1.00 31.91 321 SER A N 1
ATOM 2617 C CA . SER A 1 321 ? 3.671 -31.215 -34.394 1.00 31.91 321 SER A CA 1
ATOM 2618 C C . SER A 1 321 ? 4.358 -32.569 -34.443 1.00 31.91 321 SER A C 1
ATOM 2620 O O . SER A 1 321 ? 5.509 -32.581 -34.949 1.00 31.91 321 SER A O 1
#

pLDDT: mean 85.32, std 15.53, range [30.41, 98.38]

Foldseek 3Di:
DPAAAPAQQAAAQLVCRVVGAPVNQVVQVVLCVPQNVCSVVLSVLLSVVLNVCNVPRVLSVLLSLLVSLVSSCCRPPVSHDPQRDALVVVVVSLVCLAPPDPSQEDADDDHQWDDDDNPIDGDRRHHSHHFHDDPNHTDDRGQDPVNSVSSLVSQQVSQVSCVVVVNHVDRSSVVNCCVDPNVPPPPDDPPPPPPVPPADDPVRVVVVQVVLVVVCVVPVLPRLLVNLVVCVCNQFVDDPVQDDDDVPDFAFLVQFDQDPVPRWTWRWRCQDVPRDTDIGTDDPVSLVSVLVSCVVVVHDSDSNGPPPHTSDDNPPPPDDD